Protein AF-A0A6J4E2N6-F1 (afdb_monomer)

Mean predicted aligned error: 20.41 Å

InterPro domains:
  IPR027826 Domain of unknown function DUF4431 [PF14485] (90-137)

Nearest PDB structures (foldseek):
  7dep-assembly1_B-2  TM=4.562E-01  e=2.799E-02  Staphylococcus aureus subsp. aureus ED98
  1v1q-assembly1_A  TM=4.622E-01  e=4.441E-02  Escherichia coli K-12
  3a98-assembly2_C  TM=2.683E-01  e=1.049E-02  Homo sapiens
  4kf9-assembly1_A-2  TM=4.850E-01  e=2.673E+00  Ralstonia solanacearum IPO1609
  4dwh-assembly1_A  TM=1.383E-01  e=5.594E-02  Escherichia coli

Radius of gyration: 32.64 Å; Cα contacts (8 Å, |Δi|>4): 517; chains: 1; bounding box: 80×70×87 Å

Structure (mmCIF, N/CA/C/O backbone):
data_AF-A0A6J4E2N6-F1
#
_entry.id   AF-A0A6J4E2N6-F1
#
loop_
_atom_site.group_PDB
_atom_site.id
_atom_site.type_symbol
_atom_site.label_atom_id
_atom_site.label_alt_id
_atom_site.label_comp_id
_atom_site.label_asym_id
_atom_site.label_entity_id
_atom_site.label_seq_id
_atom_site.pdbx_PDB_ins_code
_atom_site.Cartn_x
_atom_site.Cartn_y
_atom_site.Cartn_z
_atom_site.occupancy
_atom_site.B_iso_or_equiv
_atom_site.auth_seq_id
_atom_site.auth_comp_id
_atom_site.auth_asym_id
_atom_site.auth_atom_id
_atom_site.pdbx_PDB_model_num
ATOM 1 N N . MET A 1 1 ? 41.800 -53.175 27.901 1.00 43.88 1 MET A N 1
ATOM 2 C CA . MET A 1 1 ? 41.953 -52.061 26.940 1.00 43.88 1 MET A CA 1
ATOM 3 C C . MET A 1 1 ? 40.554 -51.649 26.554 1.00 43.88 1 MET A C 1
ATOM 5 O O . MET A 1 1 ? 39.968 -52.188 25.625 1.00 43.88 1 MET A O 1
ATOM 9 N N . ASP A 1 2 ? 40.011 -50.811 27.422 1.00 41.75 2 ASP A N 1
ATOM 10 C CA . ASP A 1 2 ? 38.623 -50.392 27.515 1.00 41.75 2 ASP A CA 1
ATOM 11 C C . ASP A 1 2 ? 38.291 -49.339 26.454 1.00 41.75 2 ASP A C 1
ATOM 13 O O . ASP A 1 2 ? 39.057 -48.397 26.250 1.00 41.75 2 ASP A O 1
ATOM 17 N N . LEU A 1 3 ? 37.139 -49.478 25.797 1.00 43.16 3 LEU A N 1
ATOM 18 C CA . LEU A 1 3 ? 36.560 -48.440 24.945 1.00 43.16 3 LEU A CA 1
ATOM 19 C C . LEU A 1 3 ? 35.347 -47.843 25.661 1.00 43.16 3 LEU A C 1
ATOM 21 O O . LEU A 1 3 ? 34.277 -48.444 25.713 1.00 43.16 3 LEU A O 1
ATOM 25 N N . ILE A 1 4 ? 35.542 -46.654 26.230 1.00 47.50 4 ILE A N 1
ATOM 26 C CA . ILE A 1 4 ? 34.494 -45.818 26.821 1.00 47.50 4 ILE A CA 1
ATOM 27 C C . ILE A 1 4 ? 33.980 -44.869 25.723 1.00 47.50 4 ILE A C 1
ATOM 29 O O . ILE A 1 4 ? 34.784 -44.106 25.179 1.00 47.50 4 ILE A O 1
ATOM 33 N N . PRO A 1 5 ? 32.678 -44.860 25.384 1.00 52.31 5 PRO A N 1
ATOM 34 C CA . PRO A 1 5 ? 32.131 -43.901 24.436 1.00 52.31 5 PRO A CA 1
ATOM 35 C C . PRO A 1 5 ? 31.933 -42.543 25.128 1.00 52.31 5 PRO A C 1
ATOM 37 O O . PRO A 1 5 ? 31.258 -42.430 26.151 1.00 52.31 5 PRO A O 1
ATOM 40 N N . ARG A 1 6 ? 32.546 -41.496 24.568 1.00 52.06 6 ARG A N 1
ATOM 41 C CA . ARG A 1 6 ? 32.349 -40.098 24.974 1.00 52.06 6 ARG A CA 1
ATOM 42 C C . ARG A 1 6 ? 30.963 -39.628 24.529 1.00 52.06 6 ARG A C 1
ATOM 44 O O . ARG A 1 6 ? 30.737 -39.436 23.339 1.00 52.06 6 ARG A O 1
ATOM 51 N N . ALA A 1 7 ? 30.065 -39.398 25.482 1.00 49.66 7 ALA A N 1
ATOM 52 C CA . ALA A 1 7 ? 28.850 -38.625 25.254 1.00 49.66 7 ALA A CA 1
ATOM 53 C C . ALA A 1 7 ? 29.207 -37.128 25.202 1.00 49.66 7 ALA A C 1
ATOM 55 O O . ALA A 1 7 ? 29.709 -36.576 26.183 1.00 49.66 7 ALA A O 1
ATOM 56 N N . LEU A 1 8 ? 28.976 -36.479 24.058 1.00 54.50 8 LEU A N 1
ATOM 57 C CA . LEU A 1 8 ? 28.993 -35.020 23.948 1.00 54.50 8 LEU A CA 1
ATOM 58 C C . LEU A 1 8 ? 27.645 -34.489 24.452 1.00 54.50 8 LEU A C 1
ATOM 60 O O . LEU A 1 8 ? 26.608 -34.721 23.837 1.00 54.50 8 LEU A O 1
ATOM 64 N N . LEU A 1 9 ? 27.670 -33.794 25.586 1.00 49.03 9 LEU A N 1
ATOM 65 C CA . LEU A 1 9 ? 26.526 -33.079 26.140 1.00 49.03 9 LEU A CA 1
ATOM 66 C C . LEU A 1 9 ? 26.487 -31.676 25.506 1.00 49.03 9 LEU A C 1
ATOM 68 O O . LEU A 1 9 ? 27.262 -30.803 25.893 1.00 49.03 9 LEU A O 1
ATOM 72 N N . CYS A 1 10 ? 25.619 -31.460 24.515 1.00 47.94 10 CYS A N 1
ATOM 73 C CA . CYS A 1 10 ? 25.354 -30.127 23.967 1.00 47.94 10 CYS A CA 1
ATOM 74 C C . CYS A 1 10 ? 24.501 -29.324 24.959 1.00 47.94 10 CYS A C 1
ATOM 76 O O . CYS A 1 10 ? 23.282 -29.481 25.011 1.00 47.94 10 CYS A O 1
ATOM 78 N N . LEU A 1 11 ? 25.141 -28.465 25.756 1.00 52.12 11 LEU A N 1
ATOM 79 C CA . LEU A 1 11 ? 24.459 -27.434 26.539 1.00 52.12 11 LEU A CA 1
ATOM 80 C C . LEU A 1 11 ? 24.033 -26.304 25.583 1.00 52.12 11 LEU A C 1
ATOM 82 O O . LEU A 1 11 ? 24.837 -25.445 25.227 1.00 52.12 11 LEU A O 1
ATOM 86 N N . GLY A 1 12 ? 22.779 -26.323 25.132 1.00 52.53 12 GLY A N 1
ATOM 87 C CA . GLY A 1 12 ? 22.187 -25.207 24.394 1.00 52.53 12 GLY A CA 1
ATOM 88 C C . GLY A 1 12 ? 21.950 -24.020 25.328 1.00 52.53 12 GLY A C 1
ATOM 89 O O . GLY A 1 12 ? 21.049 -24.064 26.163 1.00 52.53 12 GLY A O 1
ATOM 90 N N . LEU A 1 13 ? 22.756 -22.961 25.201 1.00 54.78 13 LEU A N 1
ATOM 91 C CA . LEU A 1 13 ? 22.452 -21.659 25.794 1.00 54.78 13 LEU A CA 1
ATOM 92 C C . LEU A 1 13 ? 21.282 -21.032 25.024 1.00 54.78 13 LEU A C 1
ATOM 94 O O . LEU A 1 13 ? 21.465 -20.447 23.961 1.00 54.78 13 LEU A O 1
ATOM 98 N N . CYS A 1 14 ? 20.076 -21.156 25.572 1.00 51.16 14 CYS A N 1
ATOM 99 C CA . CYS A 1 14 ? 18.923 -20.379 25.136 1.00 51.16 14 CYS A CA 1
ATOM 100 C C . CYS A 1 14 ? 19.077 -18.966 25.722 1.00 51.16 14 CYS A C 1
ATOM 102 O O . CYS A 1 14 ? 18.839 -18.766 26.914 1.00 51.16 14 CYS A O 1
ATOM 104 N N . LEU A 1 15 ? 19.539 -17.998 24.925 1.00 48.56 15 LEU A N 1
ATOM 105 C CA . LEU A 1 15 ? 19.456 -16.591 25.319 1.00 48.56 15 LEU A CA 1
ATOM 106 C C . LEU A 1 15 ? 17.971 -16.188 25.332 1.00 48.56 15 LEU A C 1
ATOM 108 O O . LEU A 1 15 ? 17.302 -16.361 24.312 1.00 48.56 15 LEU A O 1
ATOM 112 N N . PRO A 1 16 ? 17.427 -15.685 26.452 1.00 47.41 16 PRO A N 1
ATOM 113 C CA . PRO A 1 16 ? 16.056 -15.207 26.490 1.00 47.41 16 PRO A CA 1
ATOM 114 C C . PRO A 1 16 ? 15.952 -13.933 25.648 1.00 47.41 16 PRO A C 1
ATOM 116 O O . PRO A 1 16 ? 16.614 -12.933 25.928 1.00 47.41 16 PRO A O 1
ATOM 119 N N . THR A 1 17 ? 15.112 -13.961 24.617 1.00 52.28 17 THR A N 1
ATOM 120 C CA . THR A 1 17 ? 14.632 -12.758 23.936 1.00 52.28 17 THR A CA 1
ATOM 121 C C . THR A 1 17 ? 13.846 -11.921 24.940 1.00 52.28 17 THR A C 1
ATOM 123 O O . THR A 1 17 ? 12.739 -12.283 25.336 1.00 52.28 17 THR A O 1
ATOM 126 N N . LEU A 1 18 ? 14.437 -10.815 25.386 1.00 47.22 18 LEU A N 1
ATOM 127 C CA . LEU A 1 18 ? 13.736 -9.780 26.139 1.00 47.22 18 LEU A CA 1
ATOM 128 C C . LEU A 1 18 ? 12.744 -9.100 25.188 1.00 47.22 18 LEU A C 1
ATOM 130 O O . LEU A 1 18 ? 13.141 -8.284 24.360 1.00 47.22 18 LEU A O 1
ATOM 134 N N . ALA A 1 19 ? 11.464 -9.459 25.287 1.00 47.28 19 ALA A N 1
ATOM 135 C CA . ALA A 1 19 ? 10.389 -8.701 24.661 1.00 47.28 19 ALA A CA 1
ATOM 136 C C . ALA A 1 19 ? 10.303 -7.336 25.362 1.00 47.28 19 ALA A C 1
ATOM 138 O O . ALA A 1 19 ? 9.975 -7.259 26.547 1.00 47.28 19 ALA A O 1
ATOM 139 N N . LEU A 1 20 ? 10.661 -6.265 24.654 1.00 51.03 20 LEU A N 1
ATOM 140 C CA . LEU A 1 20 ? 10.420 -4.908 25.129 1.00 51.03 20 LEU A CA 1
ATOM 141 C C . LEU A 1 20 ? 8.912 -4.655 25.062 1.00 51.03 20 LEU A C 1
ATOM 143 O O . LEU A 1 20 ? 8.316 -4.781 23.996 1.00 51.03 20 LEU A O 1
ATOM 147 N N . ALA A 1 21 ? 8.296 -4.330 26.199 1.00 57.19 21 ALA A N 1
ATOM 148 C CA . ALA A 1 21 ? 6.900 -3.918 26.231 1.00 57.19 21 ALA A CA 1
ATOM 149 C C . ALA A 1 21 ? 6.744 -2.600 25.459 1.00 57.19 21 ALA A C 1
ATOM 151 O O . ALA A 1 21 ? 7.439 -1.624 25.755 1.00 57.19 21 ALA A O 1
ATOM 152 N N . THR A 1 22 ? 5.844 -2.578 24.477 1.00 64.81 22 THR A N 1
ATOM 153 C CA . THR A 1 22 ? 5.470 -1.361 23.755 1.00 64.81 22 THR A CA 1
ATOM 154 C C . THR A 1 22 ? 4.966 -0.325 24.766 1.00 64.81 22 THR A C 1
ATOM 156 O O . THR A 1 22 ? 4.095 -0.655 25.577 1.00 64.81 22 THR A O 1
ATOM 159 N N . PRO A 1 23 ? 5.513 0.904 24.787 1.00 78.75 23 PRO A N 1
ATOM 160 C CA . PRO A 1 23 ? 5.046 1.928 25.713 1.00 78.75 23 PRO A CA 1
ATOM 161 C C . PRO A 1 23 ? 3.565 2.237 25.456 1.00 78.75 23 PRO A C 1
ATOM 163 O O . PRO A 1 23 ? 3.122 2.246 24.307 1.00 78.75 23 PRO A O 1
ATOM 166 N N . CYS A 1 24 ? 2.804 2.484 26.527 1.00 86.44 24 CYS A N 1
ATOM 167 C CA . CYS A 1 24 ? 1.388 2.837 26.421 1.00 86.44 24 CYS A CA 1
ATOM 168 C C . CYS A 1 24 ? 1.205 4.077 25.540 1.00 86.44 24 CYS A C 1
ATOM 170 O O . CYS A 1 24 ? 1.948 5.052 25.685 1.00 86.44 24 CYS A O 1
ATOM 172 N N . GLN A 1 25 ? 0.200 4.036 24.666 1.00 87.81 25 GLN A N 1
ATOM 173 C CA . GLN A 1 25 ? -0.193 5.187 23.860 1.00 87.81 25 GLN A CA 1
ATOM 174 C C . GLN A 1 25 ? -0.806 6.267 24.753 1.00 87.81 25 GLN A C 1
ATOM 176 O O . GLN A 1 25 ? -1.243 5.993 25.869 1.00 87.81 25 GLN A O 1
ATOM 181 N N . GLU A 1 26 ? -0.821 7.500 24.274 1.00 87.94 26 GLU A N 1
ATOM 182 C CA . GLU A 1 26 ? -1.417 8.626 24.990 1.00 87.94 26 GLU A CA 1
ATOM 183 C C . GLU A 1 26 ? -2.785 8.941 24.398 1.00 87.94 26 GLU A C 1
ATOM 185 O O . GLU A 1 26 ? -3.001 8.787 23.192 1.00 87.94 26 GLU A O 1
ATOM 190 N N . PHE A 1 27 ? -3.710 9.372 25.253 1.00 88.19 27 PHE A N 1
ATOM 191 C CA . PHE A 1 27 ? -4.902 10.062 24.783 1.00 88.19 27 PHE A CA 1
ATOM 192 C C . PHE A 1 27 ? -4.519 11.343 24.024 1.00 88.19 27 PHE A C 1
ATOM 194 O O . PHE A 1 27 ? -3.365 11.788 24.021 1.00 88.19 27 PHE A O 1
ATOM 201 N N . GLU A 1 28 ? -5.496 11.918 23.332 1.00 82.12 28 GLU A N 1
ATOM 202 C CA . GLU A 1 28 ? -5.341 13.169 22.600 1.00 82.12 28 GLU A CA 1
ATOM 203 C C . GLU A 1 28 ? -4.623 14.248 23.430 1.00 82.12 28 GLU A C 1
ATOM 205 O O . GLU A 1 28 ? -4.771 14.274 24.647 1.00 82.12 28 GLU A O 1
ATOM 210 N N . PRO A 1 29 ? -3.804 15.128 22.825 1.00 84.69 29 PRO A N 1
ATOM 211 C CA . PRO A 1 29 ? -3.691 15.423 21.394 1.00 84.69 29 PRO A CA 1
ATOM 212 C C . PRO A 1 29 ? -2.727 14.508 20.622 1.00 84.69 29 PRO A C 1
ATOM 214 O O . PRO A 1 29 ? -2.477 14.751 19.442 1.0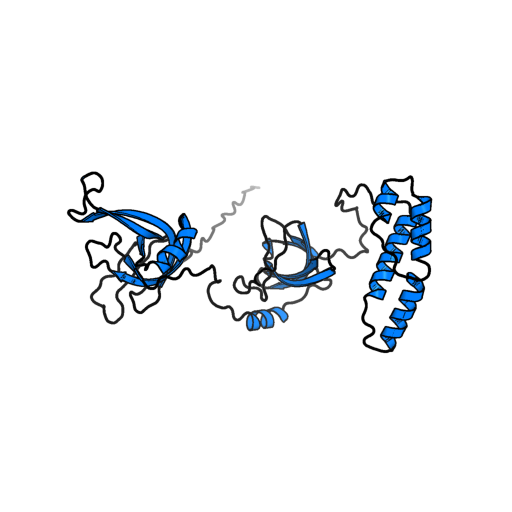0 84.69 29 PRO A O 1
ATOM 217 N N . ALA A 1 30 ? -2.149 13.483 21.254 1.00 84.25 30 ALA A N 1
ATOM 218 C CA . ALA A 1 30 ? -1.269 12.555 20.555 1.00 84.25 30 ALA A CA 1
ATOM 219 C C . ALA A 1 30 ? -2.043 11.769 19.482 1.00 84.25 30 ALA A C 1
ATOM 221 O O . ALA A 1 30 ? -3.113 11.216 19.742 1.00 84.25 30 ALA A O 1
ATOM 222 N N . THR A 1 31 ? -1.496 11.701 18.266 1.00 90.38 31 THR A N 1
ATOM 223 C CA . THR A 1 31 ? -2.036 10.821 17.226 1.00 90.38 31 THR A CA 1
ATOM 224 C C . THR A 1 31 ? -1.569 9.391 17.484 1.00 90.38 31 THR A C 1
ATOM 226 O O . THR A 1 31 ? -0.380 9.083 17.384 1.00 90.38 31 THR A O 1
ATOM 229 N N . ALA A 1 32 ? -2.518 8.512 17.778 1.00 91.50 32 ALA A N 1
ATOM 230 C CA . ALA A 1 32 ? -2.302 7.087 17.937 1.00 91.50 32 ALA A CA 1
ATOM 231 C C . ALA A 1 32 ? -2.319 6.367 16.590 1.00 91.50 32 ALA A C 1
ATOM 233 O O . ALA A 1 32 ? -2.960 6.815 15.636 1.00 91.50 32 ALA A O 1
ATOM 234 N N . ARG A 1 33 ? -1.660 5.208 16.534 1.00 92.44 33 ARG A N 1
ATOM 235 C CA . ARG A 1 33 ? -1.789 4.246 15.432 1.00 92.44 33 ARG A CA 1
ATOM 236 C C . ARG A 1 33 ? -2.166 2.892 16.002 1.00 92.44 33 ARG A C 1
ATOM 238 O O . ARG A 1 33 ? -1.498 2.395 16.907 1.00 92.44 33 ARG A O 1
ATOM 245 N N . LEU A 1 34 ? -3.248 2.322 15.488 1.00 93.25 34 LEU A N 1
ATOM 246 C CA . LEU A 1 34 ? -3.771 1.036 15.927 1.00 93.25 34 LEU A CA 1
ATOM 247 C C . LEU A 1 34 ? -4.034 0.140 14.725 1.00 93.25 34 LEU A C 1
ATOM 249 O O . LEU A 1 34 ? -4.633 0.570 13.740 1.00 93.25 34 LEU A O 1
ATOM 253 N N . GLU A 1 35 ? -3.600 -1.109 14.838 1.00 93.88 35 GLU A N 1
ATOM 254 C CA . GLU A 1 35 ? -3.835 -2.149 13.845 1.00 93.88 35 GLU A CA 1
ATOM 255 C C . GLU A 1 35 ? -4.892 -3.130 14.356 1.00 93.88 35 GLU A C 1
ATOM 257 O O . GLU A 1 35 ? -4.879 -3.571 15.512 1.00 93.88 35 GLU A O 1
ATOM 262 N N . GLY A 1 36 ? -5.824 -3.490 13.483 1.00 95.25 36 GLY A N 1
ATOM 263 C CA . GLY A 1 36 ? -6.849 -4.458 13.820 1.00 95.25 36 GLY A CA 1
ATOM 264 C C . GLY A 1 36 ? -7.802 -4.747 12.677 1.00 95.25 36 GLY A C 1
ATOM 265 O O . GLY A 1 36 ? -7.668 -4.233 11.566 1.00 95.25 36 GLY A O 1
ATOM 266 N N . LYS A 1 37 ? -8.802 -5.567 12.978 1.00 97.81 37 LYS A N 1
ATOM 267 C CA . LYS A 1 37 ? -9.872 -5.898 12.050 1.00 97.81 37 LYS A CA 1
ATOM 268 C C . LYS A 1 37 ? -10.963 -4.848 12.140 1.00 97.81 37 LYS A C 1
ATOM 270 O O . LYS A 1 37 ? -11.525 -4.627 13.214 1.00 97.81 37 LYS A O 1
ATOM 275 N N . LEU A 1 38 ? -11.289 -4.221 11.015 1.00 98.31 38 LEU A N 1
ATOM 276 C CA . LEU A 1 38 ? -12.394 -3.273 10.955 1.00 98.31 38 LEU A CA 1
ATOM 277 C C . LEU A 1 38 ? -13.724 -4.031 10.921 1.00 98.31 38 LEU A C 1
ATOM 279 O O . LEU A 1 38 ? -13.977 -4.815 10.009 1.00 98.31 38 LEU A O 1
ATOM 283 N N . GLU A 1 39 ? -14.603 -3.783 11.884 1.00 98.31 39 GLU A N 1
ATOM 284 C CA . GLU A 1 39 ? -15.888 -4.464 12.013 1.00 98.31 39 GLU A CA 1
ATOM 285 C C . GLU A 1 39 ? -17.057 -3.488 12.139 1.00 98.31 39 GLU A C 1
ATOM 287 O O . GLU A 1 39 ? -16.941 -2.387 12.673 1.00 98.31 39 GLU A O 1
ATOM 292 N N . ARG A 1 40 ? -18.223 -3.921 11.657 1.00 98.25 40 ARG A N 1
ATOM 293 C CA . ARG A 1 40 ? -19.502 -3.245 11.872 1.00 98.25 40 ARG A CA 1
ATOM 294 C C . ARG A 1 40 ? -20.217 -3.970 13.001 1.00 98.25 40 ARG A C 1
ATOM 296 O O . ARG A 1 40 ? -20.462 -5.167 12.874 1.00 98.25 40 ARG A O 1
ATOM 303 N N . GLN A 1 41 ? -20.581 -3.253 14.060 1.00 97.31 41 GLN A N 1
ATOM 304 C CA . GLN A 1 41 ? -21.356 -3.820 15.165 1.00 97.31 41 GLN A CA 1
ATOM 305 C C . GLN A 1 41 ? -22.623 -3.005 15.410 1.00 97.31 41 GLN A C 1
ATOM 307 O O . GLN A 1 41 ? -22.656 -1.793 15.175 1.00 97.31 41 GLN A O 1
ATOM 312 N N . THR A 1 42 ? -23.669 -3.693 15.865 1.00 96.69 42 THR A N 1
ATOM 313 C CA . THR A 1 42 ? -24.979 -3.115 16.169 1.00 96.69 42 THR A CA 1
ATOM 314 C C . THR A 1 42 ? -25.323 -3.393 17.628 1.00 96.69 42 THR A C 1
ATOM 316 O O . THR A 1 42 ? -25.292 -4.544 18.059 1.00 96.69 42 THR A O 1
ATOM 319 N N . HIS A 1 43 ? -25.677 -2.346 18.370 1.00 95.31 43 HIS A N 1
ATOM 320 C CA . HIS A 1 43 ? -25.965 -2.393 19.804 1.00 95.31 43 HIS A CA 1
ATOM 321 C C . HIS A 1 43 ? -27.331 -1.766 20.122 1.00 95.31 43 HIS A C 1
ATOM 323 O O . HIS A 1 43 ? -27.819 -0.944 19.336 1.00 95.31 43 HIS A O 1
ATOM 329 N N . PRO A 1 44 ? -27.967 -2.149 21.245 1.00 94.69 44 PRO A N 1
ATOM 330 C CA . PRO A 1 44 ? -29.189 -1.508 21.716 1.00 94.69 44 PR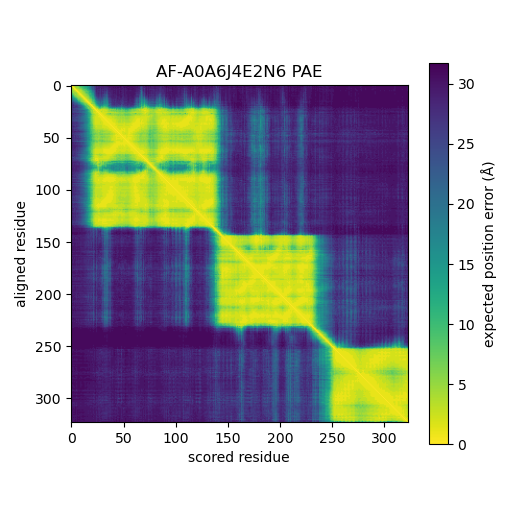O A CA 1
ATOM 331 C C . PRO A 1 44 ? -28.912 -0.074 22.176 1.00 94.69 44 PRO A C 1
ATOM 333 O O . PRO A 1 44 ? -28.034 0.170 22.997 1.00 94.69 44 PRO A O 1
ATOM 336 N N . GLY A 1 45 ? -29.677 0.865 21.636 1.00 93.12 45 GLY A N 1
ATOM 337 C CA . GLY A 1 45 ? -29.682 2.274 21.997 1.00 93.12 45 GLY A CA 1
ATOM 338 C C . GLY A 1 45 ? -30.852 2.641 22.918 1.00 93.12 45 GLY A C 1
ATOM 339 O O . GLY A 1 45 ? -31.374 1.797 23.644 1.00 93.12 45 GLY A O 1
ATOM 340 N N . PRO A 1 46 ? -31.303 3.903 22.892 1.00 90.62 46 PRO A N 1
ATOM 341 C CA . PRO A 1 46 ? -32.449 4.349 23.672 1.00 90.62 46 PRO A CA 1
ATOM 342 C C . PRO A 1 46 ? -33.727 3.540 23.378 1.00 90.62 46 PRO A C 1
ATOM 344 O O . PRO A 1 46 ? -33.899 3.056 22.259 1.00 90.62 46 PRO A O 1
ATOM 347 N N . PRO A 1 47 ? -34.680 3.485 24.324 1.00 91.88 47 PRO A N 1
ATOM 348 C CA . PRO A 1 47 ? -34.639 4.155 25.624 1.00 91.88 47 PRO A CA 1
ATOM 349 C C . PRO A 1 47 ? -33.868 3.405 26.721 1.00 91.88 47 PRO A C 1
ATOM 351 O O . PRO A 1 47 ? -33.388 4.079 27.630 1.00 91.88 47 PRO A O 1
ATOM 354 N N . ASN A 1 48 ? -33.736 2.073 26.663 1.00 91.75 48 ASN A N 1
ATOM 355 C CA . ASN A 1 48 ? -33.204 1.289 27.790 1.00 91.75 48 ASN A CA 1
ATOM 356 C C . ASN A 1 48 ? -31.769 0.787 27.589 1.00 91.75 48 ASN A C 1
ATOM 358 O O . ASN A 1 48 ? -31.110 0.500 28.583 1.00 91.75 48 ASN A O 1
ATOM 362 N N . PHE A 1 49 ? -31.265 0.730 26.350 1.00 91.00 49 PHE A N 1
ATOM 363 C CA . PHE A 1 49 ? -29.932 0.209 26.009 1.00 91.00 49 PHE A CA 1
ATOM 364 C C . PHE A 1 49 ? -29.716 -1.266 26.407 1.00 91.00 49 PHE A C 1
ATOM 366 O O . PHE A 1 49 ? -28.594 -1.697 26.663 1.00 91.00 49 PHE A O 1
ATOM 373 N N . GLU A 1 50 ? -30.785 -2.061 26.445 1.00 91.00 50 GLU A N 1
ATOM 374 C CA . GLU A 1 50 ? -30.764 -3.465 26.862 1.00 91.00 50 GLU A CA 1
ATOM 375 C C . GLU A 1 50 ? -30.992 -4.431 25.693 1.00 91.00 50 GLU A C 1
ATOM 377 O O . GLU A 1 50 ? -30.280 -5.428 25.566 1.00 91.00 50 GLU A O 1
ATOM 382 N N . SER A 1 51 ? -31.989 -4.181 24.837 1.00 93.88 51 SER A N 1
ATOM 383 C CA . SER A 1 51 ? -32.368 -5.125 23.783 1.00 93.88 51 SER A CA 1
ATOM 384 C C . SER A 1 51 ? -33.115 -4.483 22.617 1.00 93.88 51 SER A C 1
ATOM 386 O O . SER A 1 51 ? -34.227 -3.971 22.753 1.00 93.88 51 SER A O 1
ATOM 388 N N . ILE A 1 52 ? -32.536 -4.645 21.424 1.00 95.06 52 ILE A N 1
ATOM 389 C CA . ILE A 1 52 ? -33.156 -4.267 20.147 1.00 95.06 52 ILE A CA 1
ATOM 390 C C . ILE A 1 52 ? -34.426 -5.092 19.899 1.00 95.06 52 ILE A C 1
ATOM 392 O O . ILE A 1 52 ? -35.437 -4.564 19.443 1.00 95.06 52 ILE A O 1
ATOM 396 N N . GLU A 1 53 ? -34.401 -6.386 20.234 1.00 96.19 53 GLU A N 1
ATOM 397 C CA . GLU A 1 53 ? -35.562 -7.274 20.084 1.00 96.19 53 GLU A CA 1
ATOM 398 C C . GLU A 1 53 ? -36.741 -6.816 20.957 1.00 96.19 53 GLU A C 1
ATOM 400 O O . GLU A 1 53 ? -37.897 -6.948 20.559 1.00 96.19 53 GLU A O 1
ATOM 405 N N . ASN A 1 54 ? -36.450 -6.205 22.110 1.00 95.56 54 ASN A N 1
ATOM 406 C CA . ASN A 1 54 ? -37.455 -5.707 23.048 1.00 95.56 54 ASN A CA 1
ATOM 407 C C . ASN A 1 54 ? -37.791 -4.214 22.863 1.00 95.56 54 ASN A C 1
ATOM 409 O O . ASN A 1 54 ? -38.454 -3.633 23.722 1.00 95.56 54 ASN A O 1
ATOM 413 N N . GLY A 1 55 ? -37.396 -3.606 21.738 1.00 93.62 55 GLY A N 1
ATOM 414 C CA . GLY A 1 55 ? -37.855 -2.276 21.327 1.00 93.62 55 GLY A CA 1
ATOM 415 C C . GLY A 1 55 ? -36.851 -1.132 21.474 1.00 93.62 55 GLY A C 1
ATOM 416 O O . GLY A 1 55 ? -37.235 0.009 21.212 1.00 93.62 55 GLY A O 1
ATOM 417 N N . ASP A 1 56 ? -35.598 -1.400 21.848 1.00 97.00 56 ASP A N 1
ATOM 418 C CA . ASP A 1 56 ? -34.548 -0.378 21.817 1.00 97.00 56 ASP A CA 1
ATOM 419 C C . ASP A 1 56 ? -34.082 -0.074 20.381 1.00 97.00 56 ASP A C 1
ATOM 421 O O . ASP A 1 56 ? -34.098 -0.925 19.487 1.00 97.00 56 ASP A O 1
ATOM 425 N N . GLU A 1 57 ? -33.639 1.162 20.149 1.00 94.69 57 GLU A N 1
ATOM 426 C CA . GLU A 1 57 ? -33.121 1.618 18.859 1.00 94.69 57 GLU A CA 1
ATOM 427 C C . GLU A 1 57 ? -31.868 0.820 18.456 1.00 94.69 57 GLU A C 1
ATOM 429 O O . GLU A 1 57 ? -30.891 0.768 19.196 1.00 94.69 57 GLU A O 1
ATOM 434 N N . ALA A 1 58 ? -31.842 0.235 17.256 1.00 95.12 58 ALA A N 1
ATOM 435 C CA . ALA A 1 58 ? -30.643 -0.422 16.738 1.00 95.12 58 ALA A CA 1
ATOM 436 C C . ALA A 1 58 ? -29.587 0.615 16.324 1.00 95.12 58 ALA A C 1
ATOM 438 O O . ALA A 1 58 ? -29.751 1.325 15.330 1.00 95.12 58 ALA A O 1
ATOM 439 N N . ARG A 1 59 ? -28.468 0.674 17.047 1.00 92.31 59 ARG A N 1
ATOM 440 C CA . ARG A 1 59 ? -27.375 1.618 16.784 1.00 92.31 59 ARG A CA 1
ATOM 441 C C . ARG A 1 59 ? -26.190 0.892 16.181 1.00 92.31 59 ARG A C 1
ATOM 443 O O . ARG A 1 59 ? -25.580 0.051 16.827 1.00 92.31 59 ARG A O 1
ATOM 450 N N . THR A 1 60 ? -25.868 1.227 14.936 1.00 95.25 60 THR A N 1
ATOM 451 C CA . THR A 1 60 ? -24.757 0.611 14.203 1.00 95.25 60 THR A CA 1
ATOM 452 C C . THR A 1 60 ? -23.577 1.568 14.128 1.00 95.25 60 THR A C 1
ATOM 454 O O . THR A 1 60 ? -23.757 2.734 13.786 1.00 95.25 60 THR A O 1
ATOM 457 N N . GLY A 1 61 ? -22.383 1.067 14.432 1.00 96.19 61 GLY A N 1
ATOM 458 C CA . GLY A 1 61 ? -21.125 1.808 14.356 1.00 96.19 61 GLY A CA 1
ATOM 459 C C . GLY A 1 61 ? -20.000 0.945 13.791 1.00 96.19 61 GLY A C 1
ATOM 460 O O . GLY A 1 61 ? -20.168 -0.266 13.602 1.00 96.19 61 GLY A O 1
ATOM 461 N N . PHE A 1 62 ? -18.865 1.576 13.488 1.00 98.38 62 PHE A N 1
ATOM 462 C CA . PHE A 1 62 ? -17.645 0.872 13.091 1.00 98.38 62 PHE A CA 1
ATOM 463 C C . PHE A 1 62 ? -16.689 0.780 14.277 1.00 98.38 62 PHE A C 1
ATOM 465 O O . PHE A 1 62 ? -16.562 1.715 15.067 1.00 98.38 62 PHE A O 1
ATOM 472 N N . TYR A 1 63 ? -16.025 -0.362 14.381 1.00 98.50 63 TYR A N 1
ATOM 473 C CA . TYR A 1 63 ? -15.146 -0.720 15.479 1.00 98.50 63 TYR A CA 1
ATOM 474 C C . TYR A 1 63 ? -13.858 -1.313 14.927 1.00 98.50 63 TYR A C 1
ATOM 476 O O . TYR A 1 63 ? -13.875 -1.993 13.902 1.00 98.50 63 TYR A O 1
ATOM 484 N N . LEU A 1 64 ? -12.748 -1.087 15.618 1.00 98.12 64 LEU A N 1
ATOM 485 C CA . LEU A 1 64 ? -11.487 -1.763 15.349 1.00 98.12 64 LEU A CA 1
ATOM 486 C C . LEU A 1 64 ? -11.265 -2.826 16.429 1.00 98.12 64 LEU A C 1
ATOM 488 O O . LEU A 1 64 ? -11.086 -2.498 17.604 1.00 98.12 64 LEU A O 1
ATOM 492 N N . VAL A 1 65 ? -11.304 -4.098 16.034 1.00 97.81 65 VAL A N 1
ATOM 493 C CA . VAL A 1 65 ? -10.930 -5.226 16.895 1.00 97.81 65 VAL A CA 1
ATOM 494 C C . VAL A 1 65 ? -9.422 -5.389 16.804 1.00 97.81 65 VAL A C 1
ATOM 496 O O . VAL A 1 65 ? -8.903 -5.796 15.765 1.00 97.81 65 VAL A O 1
ATOM 499 N N . LEU A 1 66 ? -8.712 -5.031 17.867 1.00 95.06 66 LEU A N 1
ATOM 500 C CA . LEU A 1 66 ? -7.258 -4.940 17.844 1.00 95.06 66 LEU A CA 1
ATOM 501 C C . LEU A 1 66 ? -6.608 -6.321 17.722 1.00 95.06 66 LEU A C 1
ATOM 503 O O . LEU A 1 66 ? -7.010 -7.271 18.401 1.00 95.06 66 LEU A O 1
ATOM 507 N N . ALA A 1 67 ? -5.589 -6.416 16.865 1.00 86.06 67 ALA A N 1
ATOM 508 C CA . ALA A 1 67 ? -4.789 -7.632 16.717 1.00 86.06 67 ALA A CA 1
ATOM 509 C C . ALA A 1 67 ? -3.998 -7.932 18.003 1.00 86.06 67 ALA A C 1
ATOM 511 O O . ALA A 1 67 ? -3.965 -9.072 18.472 1.00 86.06 67 ALA A O 1
ATOM 512 N N . GLU A 1 68 ? -3.447 -6.883 18.613 1.00 87.25 68 GLU A N 1
ATOM 513 C CA . GLU A 1 68 ? -2.791 -6.914 19.918 1.00 87.25 68 GLU A CA 1
ATOM 514 C C . GLU A 1 68 ? -3.518 -5.994 20.907 1.00 87.25 68 GLU A C 1
ATOM 516 O O . GLU A 1 68 ? -4.020 -4.942 20.508 1.00 87.25 68 GLU A O 1
ATOM 521 N N . PRO A 1 69 ? -3.606 -6.365 22.196 1.00 90.50 69 PRO A N 1
ATOM 522 C CA . PRO A 1 69 ? -4.214 -5.496 23.192 1.00 90.50 69 PRO A CA 1
ATOM 523 C C . PRO A 1 69 ? -3.436 -4.179 23.328 1.00 90.50 69 PRO A C 1
ATOM 525 O O . PRO A 1 69 ? -2.214 -4.184 23.470 1.00 90.50 69 PRO A O 1
ATOM 528 N N . ALA A 1 70 ? -4.147 -3.053 23.329 1.00 88.94 70 ALA A N 1
ATOM 529 C CA . ALA A 1 70 ? -3.556 -1.738 23.535 1.00 88.94 70 ALA A CA 1
ATOM 530 C C . ALA A 1 70 ? -3.494 -1.372 25.023 1.00 88.94 70 ALA A C 1
ATOM 532 O O . ALA A 1 70 ? -4.394 -1.694 25.803 1.00 88.94 70 ALA A O 1
ATOM 533 N N . CYS A 1 71 ? -2.442 -0.635 25.380 1.00 90.62 71 CYS A N 1
ATOM 534 C CA . CYS A 1 71 ? -2.383 0.158 26.601 1.00 90.62 71 CYS A CA 1
ATOM 535 C C . CYS A 1 71 ? -2.488 1.641 26.235 1.00 90.62 71 CYS A C 1
ATOM 537 O O . CYS A 1 71 ? -1.760 2.095 25.346 1.00 90.62 71 CYS A O 1
ATOM 539 N N . VAL A 1 72 ? -3.347 2.393 26.925 1.00 88.62 72 VAL A N 1
ATOM 540 C CA . VAL A 1 72 ? -3.516 3.842 26.733 1.00 88.62 72 VAL A CA 1
ATOM 541 C C . VAL A 1 72 ? -3.497 4.548 28.082 1.00 88.62 72 VAL A C 1
ATOM 543 O O . VAL A 1 72 ? -4.090 4.060 29.034 1.00 88.62 72 VAL A O 1
ATOM 546 N N . LYS A 1 73 ? -2.811 5.682 28.190 1.00 87.50 73 LYS A N 1
ATOM 547 C CA . LYS A 1 73 ? -2.717 6.492 29.413 1.00 87.50 73 LYS A CA 1
ATOM 548 C C . LYS A 1 73 ? -3.157 7.937 29.157 1.00 87.50 73 LYS A C 1
ATOM 550 O O . LYS A 1 73 ? -3.124 8.405 28.018 1.00 87.50 73 LYS A O 1
ATOM 555 N N . GLY A 1 74 ? -3.512 8.638 30.236 1.00 80.50 74 GLY A N 1
ATOM 556 C CA . GLY A 1 74 ? -3.672 10.095 30.247 1.00 80.50 74 GLY A CA 1
ATOM 557 C C . GLY A 1 74 ? -2.462 10.823 29.663 1.00 80.50 74 GLY A C 1
ATOM 558 O O . GLY A 1 74 ? -1.325 10.354 29.786 1.00 80.50 74 GLY A O 1
ATOM 559 N N . ASN A 1 75 ? -2.716 11.969 29.033 1.00 70.75 75 ASN A N 1
ATOM 560 C CA . ASN A 1 75 ? -1.670 12.910 28.639 1.00 70.75 75 ASN A CA 1
ATOM 561 C C . ASN A 1 75 ? -1.129 13.681 29.871 1.00 70.75 75 ASN A C 1
ATOM 563 O O . ASN A 1 75 ? -1.617 13.525 30.994 1.00 70.75 75 ASN A O 1
ATOM 567 N N . ASP A 1 76 ? -0.147 14.563 29.665 1.00 71.88 76 ASP A N 1
ATOM 568 C CA . ASP A 1 76 ? 0.472 15.370 30.735 1.00 71.88 76 ASP A CA 1
ATOM 569 C C . ASP A 1 76 ? -0.495 16.339 31.458 1.00 71.88 76 ASP A C 1
ATOM 571 O O . ASP A 1 76 ? -0.166 16.869 32.521 1.00 71.88 76 ASP A O 1
ATOM 575 N N . TYR A 1 77 ? -1.684 16.579 30.903 1.00 59.59 77 TYR A N 1
ATOM 576 C CA . TYR A 1 77 ? -2.757 17.397 31.477 1.00 59.59 77 TYR A CA 1
ATOM 577 C C . TYR A 1 77 ? -3.863 16.562 32.148 1.00 59.59 77 TYR A C 1
ATOM 579 O O . TYR A 1 77 ? -4.686 17.113 32.878 1.00 59.59 77 TYR A O 1
ATOM 587 N N . GLU A 1 78 ? -3.857 15.245 31.946 1.00 65.44 78 GLU A N 1
ATOM 588 C CA . GLU A 1 78 ? -4.861 14.277 32.401 1.00 65.44 78 GLU A CA 1
ATOM 589 C C . GLU A 1 78 ? -4.222 13.200 33.288 1.00 65.44 78 GLU A C 1
ATOM 591 O O . GLU A 1 78 ? -4.549 12.015 33.222 1.00 65.44 78 GLU A O 1
ATOM 596 N N . THR A 1 79 ? -3.294 13.617 34.150 1.00 60.88 79 THR A N 1
ATOM 597 C CA . THR A 1 79 ? -2.468 12.728 34.986 1.00 60.88 79 THR A CA 1
ATOM 598 C C . THR A 1 79 ? -3.264 11.848 35.950 1.00 60.88 79 THR A C 1
ATOM 600 O O . THR A 1 79 ? -2.742 10.846 36.437 1.00 60.88 79 THR A O 1
ATOM 603 N N . ASP A 1 80 ? -4.510 12.225 36.239 1.00 64.81 80 ASP A N 1
ATOM 604 C CA . ASP A 1 80 ? -5.406 11.497 37.140 1.00 64.81 80 ASP A CA 1
ATOM 605 C C . ASP A 1 80 ? -6.177 10.370 36.427 1.00 64.81 80 ASP A C 1
ATOM 607 O O . ASP A 1 80 ? -6.817 9.549 37.090 1.00 64.81 80 ASP A O 1
ATOM 611 N N . MET A 1 81 ? -6.109 10.292 35.091 1.00 66.31 81 MET A N 1
ATOM 612 C CA . MET A 1 81 ? -6.669 9.170 34.343 1.00 66.31 81 MET A CA 1
ATOM 613 C C . MET A 1 81 ? -5.717 7.973 34.401 1.00 66.31 81 MET A C 1
ATOM 615 O O . MET A 1 81 ? -4.591 8.010 33.898 1.00 66.31 81 MET A O 1
ATOM 619 N N . GLY A 1 82 ? -6.179 6.892 35.034 1.00 65.56 82 GLY A N 1
ATOM 620 C CA . GLY A 1 82 ? -5.468 5.617 35.046 1.00 65.56 82 GLY A CA 1
ATOM 621 C C . GLY A 1 82 ? -5.266 5.072 33.631 1.00 65.56 82 GLY A C 1
ATOM 622 O O . GLY A 1 82 ? -6.046 5.362 32.728 1.00 65.56 82 GLY A O 1
ATOM 623 N N . ALA A 1 83 ? -4.211 4.280 33.437 1.00 75.12 83 ALA A N 1
ATOM 624 C CA . ALA A 1 83 ? -3.993 3.628 32.153 1.00 75.12 83 ALA A CA 1
ATOM 625 C C . ALA A 1 83 ? -5.079 2.569 31.894 1.00 75.12 83 ALA A C 1
ATOM 627 O O . ALA A 1 83 ? -5.268 1.666 32.712 1.00 75.12 83 ALA A O 1
ATOM 628 N N . GLU A 1 84 ? -5.738 2.662 30.743 1.00 81.31 84 GLU A N 1
ATOM 629 C CA . GLU A 1 84 ? -6.582 1.610 30.188 1.00 81.31 84 GLU A CA 1
ATOM 630 C C . GLU A 1 84 ? -5.670 0.508 29.643 1.00 81.31 84 GLU A C 1
ATOM 632 O O . GLU A 1 84 ? -4.917 0.709 28.688 1.00 81.31 84 GLU A O 1
ATOM 637 N N . GLN A 1 85 ? -5.695 -0.648 30.300 1.00 85.38 85 GLN A N 1
ATOM 638 C CA . GLN A 1 85 ? -4.861 -1.808 29.988 1.00 85.38 85 GLN A CA 1
ATOM 639 C C . GLN A 1 85 ? -5.685 -2.855 29.239 1.00 85.38 85 GLN A C 1
ATOM 641 O O . GLN A 1 85 ? -6.898 -2.948 29.417 1.00 85.38 85 GLN A O 1
ATOM 646 N N . ASP A 1 86 ? -5.012 -3.690 28.448 1.00 87.81 86 ASP A N 1
ATOM 647 C CA . ASP A 1 86 ? -5.621 -4.843 27.778 1.00 87.81 86 ASP A CA 1
ATOM 648 C C . ASP A 1 86 ? -6.845 -4.507 26.899 1.00 87.81 86 ASP A C 1
ATOM 650 O O . ASP A 1 86 ? -7.737 -5.338 26.694 1.00 87.81 86 ASP A O 1
ATOM 654 N N . VAL A 1 87 ? -6.890 -3.293 26.341 1.00 91.75 87 VAL A N 1
ATOM 655 C CA . VAL A 1 87 ? -7.987 -2.847 25.479 1.00 91.75 87 VAL A CA 1
ATOM 656 C C . VAL A 1 87 ? -7.937 -3.624 24.168 1.00 91.75 87 VAL A C 1
ATOM 658 O O . VAL A 1 87 ? -6.902 -3.672 23.515 1.00 91.75 87 VAL A O 1
ATOM 661 N N . ARG A 1 88 ? -9.056 -4.228 23.754 1.00 95.31 88 ARG A N 1
ATOM 662 C CA . ARG A 1 88 ? -9.140 -5.028 22.510 1.00 95.31 88 ARG A CA 1
ATOM 663 C C . ARG A 1 88 ? -10.132 -4.501 21.484 1.00 95.31 88 ARG A C 1
ATOM 665 O O . ARG A 1 88 ? -10.141 -4.974 20.352 1.00 95.31 88 ARG A O 1
ATOM 672 N N . LEU A 1 89 ? -10.983 -3.564 21.879 1.00 96.44 89 LEU A N 1
ATOM 673 C CA . LEU A 1 89 ? -12.029 -3.016 21.032 1.00 96.44 89 LEU A CA 1
ATOM 674 C C . LEU A 1 89 ? -11.966 -1.499 21.096 1.00 96.44 89 LEU A C 1
ATOM 676 O O . LEU A 1 89 ? -11.946 -0.932 22.188 1.00 96.44 89 LEU A O 1
ATOM 680 N N . VAL A 1 90 ? -11.970 -0.870 19.926 1.00 97.69 90 VAL A N 1
ATOM 681 C CA . VAL A 1 90 ? -12.007 0.585 19.785 1.00 97.69 90 VAL A CA 1
ATOM 682 C C . VAL A 1 90 ? -13.242 0.973 18.997 1.00 97.69 90 VAL A C 1
ATOM 684 O O . VAL A 1 90 ? -13.462 0.444 17.909 1.00 97.69 90 VAL A O 1
ATOM 687 N N . GLN A 1 91 ? -14.046 1.893 19.523 1.00 98.00 91 GLN A N 1
ATOM 688 C CA . GLN A 1 91 ? -15.170 2.464 18.784 1.00 98.00 91 GLN A CA 1
ATOM 689 C C . GLN A 1 91 ? -14.699 3.660 17.956 1.00 98.00 91 GLN A C 1
ATOM 691 O O . GLN A 1 91 ? -14.070 4.580 18.475 1.00 98.00 91 GLN A O 1
ATOM 696 N N . LEU A 1 92 ? -15.021 3.670 16.664 1.00 98.19 92 LEU A N 1
ATOM 697 C CA . LEU A 1 92 ? -14.661 4.774 15.779 1.00 98.19 92 LEU A CA 1
ATOM 698 C C . LEU A 1 92 ? -15.744 5.855 15.820 1.00 98.19 92 LEU A C 1
ATOM 700 O O . LEU A 1 92 ? -16.925 5.577 15.590 1.00 98.19 92 LEU A O 1
ATOM 704 N N . VAL A 1 93 ? -15.339 7.097 16.071 1.00 96.44 93 VAL A N 1
ATOM 705 C CA . VAL A 1 93 ? -16.202 8.275 15.965 1.00 96.44 93 VAL A CA 1
ATOM 706 C C . VAL A 1 93 ? -16.030 8.868 14.575 1.00 96.44 93 VAL A C 1
ATOM 708 O O . VAL A 1 93 ? -15.015 9.483 14.258 1.00 96.44 93 VAL A O 1
ATOM 711 N N . LEU A 1 94 ? -17.026 8.623 13.724 1.00 95.62 94 LEU A N 1
ATOM 712 C CA . LEU A 1 94 ? -16.995 8.947 12.300 1.00 95.62 94 LEU A CA 1
ATOM 713 C C . LEU A 1 94 ? -18.155 9.869 11.924 1.00 95.62 94 LEU A C 1
ATOM 715 O O . LEU A 1 94 ? -19.281 9.698 12.397 1.00 95.62 94 LEU A O 1
ATOM 719 N N . ASP A 1 95 ? -17.884 10.792 11.007 1.00 90.62 95 ASP A N 1
ATOM 720 C CA . ASP A 1 95 ? -18.913 11.496 10.249 1.00 90.62 95 ASP A CA 1
ATOM 721 C C . ASP A 1 95 ? -19.365 10.664 9.029 1.00 90.62 95 ASP A C 1
ATOM 723 O O . ASP A 1 95 ? -18.870 9.564 8.762 1.00 90.62 95 ASP A O 1
ATOM 727 N N . GLU A 1 96 ? -20.322 11.184 8.256 1.00 93.12 96 GLU A N 1
ATOM 728 C CA . GLU A 1 96 ? -20.843 10.493 7.068 1.00 93.12 96 GLU A CA 1
ATOM 729 C C . GLU A 1 96 ? -19.741 10.180 6.036 1.00 93.12 96 GLU A C 1
ATOM 731 O O . GLU A 1 96 ? -19.759 9.125 5.395 1.00 93.12 96 GLU A O 1
ATOM 736 N N . ALA A 1 97 ? -18.756 11.070 5.884 1.00 91.56 97 ALA A N 1
ATOM 737 C CA . ALA A 1 97 ? -17.640 10.865 4.970 1.00 91.56 97 ALA A CA 1
ATOM 738 C C . ALA A 1 97 ? -16.697 9.755 5.462 1.00 91.56 97 ALA A C 1
ATOM 740 O O . ALA A 1 97 ? -16.262 8.930 4.658 1.00 91.56 97 ALA A O 1
ATOM 741 N N . GLY A 1 98 ? -16.412 9.705 6.764 1.00 93.25 98 GLY A N 1
ATOM 742 C CA . GLY A 1 98 ? -15.627 8.661 7.414 1.00 93.25 98 GLY A CA 1
ATOM 743 C C . GLY A 1 98 ? -16.259 7.283 7.241 1.00 93.25 98 GLY A C 1
ATOM 744 O O . GLY A 1 98 ? -15.576 6.349 6.818 1.00 93.25 98 GLY A O 1
ATOM 745 N N . TYR A 1 99 ? -17.576 7.170 7.448 1.00 96.25 99 TYR A N 1
ATOM 746 C CA . TYR A 1 99 ? -18.305 5.926 7.183 1.00 96.25 99 TYR A CA 1
ATOM 747 C C . TYR A 1 99 ? -18.168 5.475 5.727 1.00 96.25 99 TYR A C 1
ATOM 749 O O . TYR A 1 99 ? -17.781 4.334 5.479 1.00 96.25 99 TYR A O 1
ATOM 757 N N . ARG A 1 100 ? -18.409 6.369 4.758 1.00 95.94 100 ARG A N 1
ATOM 758 C CA . ARG A 1 100 ? -18.281 6.041 3.325 1.00 95.94 100 ARG A CA 1
ATOM 759 C C . ARG A 1 100 ? -16.865 5.614 2.938 1.00 95.94 100 ARG A C 1
ATOM 761 O O . ARG A 1 100 ? -16.706 4.733 2.100 1.00 95.94 100 ARG A O 1
ATOM 768 N N . LYS A 1 101 ? -15.840 6.234 3.532 1.00 93.56 101 LYS A N 1
ATOM 769 C CA . LYS A 1 101 ? -14.429 5.898 3.281 1.00 93.56 101 LYS A CA 1
ATOM 770 C C . LYS A 1 101 ? -14.051 4.524 3.826 1.00 93.56 101 LYS A C 1
ATOM 772 O O . LYS A 1 101 ? -13.292 3.812 3.181 1.00 93.56 101 LYS A O 1
ATOM 777 N N . LEU A 1 102 ? -14.548 4.163 5.008 1.00 95.81 102 LEU A N 1
ATOM 778 C CA . LEU A 1 102 ? -14.161 2.925 5.688 1.00 95.81 102 LEU A CA 1
ATOM 779 C C . LEU A 1 102 ? -15.044 1.723 5.332 1.00 95.81 102 LEU A C 1
ATOM 781 O O . LEU A 1 102 ? -14.612 0.587 5.495 1.00 95.81 102 LEU A O 1
ATOM 785 N N . GLU A 1 103 ? -16.254 1.940 4.814 1.00 96.56 103 GLU A N 1
ATOM 786 C CA . GLU A 1 103 ? -17.185 0.863 4.458 1.00 96.56 103 GLU A CA 1
ATOM 787 C C . GLU A 1 103 ? -16.595 -0.202 3.506 1.00 96.56 103 GLU A C 1
ATOM 789 O O . GLU A 1 103 ? -16.783 -1.389 3.786 1.00 96.56 103 GLU A O 1
ATOM 794 N N . PRO A 1 104 ? -15.814 0.147 2.461 1.00 96.75 104 PRO A N 1
ATOM 795 C CA . PRO A 1 104 ? -15.158 -0.839 1.595 1.00 96.75 104 PRO A CA 1
ATOM 796 C C . PRO A 1 104 ? -14.129 -1.735 2.300 1.00 96.75 104 PRO A C 1
ATOM 798 O O . PRO A 1 104 ? -13.703 -2.736 1.726 1.00 96.75 104 PRO A O 1
ATOM 801 N N . HIS A 1 105 ? -13.713 -1.379 3.519 1.00 94.50 105 HIS A N 1
ATOM 802 C CA . HIS A 1 105 ? -12.684 -2.075 4.292 1.00 94.50 105 HIS A CA 1
ATOM 803 C C . HIS A 1 105 ? -13.246 -2.941 5.423 1.00 94.50 105 HIS A C 1
ATOM 805 O O . HIS A 1 105 ? -12.484 -3.554 6.169 1.00 94.50 105 HIS A O 1
ATOM 811 N N . LEU A 1 106 ? -14.570 -3.017 5.569 1.00 96.94 106 LEU A N 1
ATOM 812 C CA . LEU A 1 106 ? -15.193 -3.865 6.582 1.00 96.94 106 LEU A CA 1
ATOM 813 C C . LEU A 1 106 ? -14.767 -5.331 6.421 1.00 96.94 106 LEU A C 1
ATOM 815 O O . LEU A 1 106 ? -14.800 -5.900 5.332 1.00 96.94 106 LEU A O 1
ATOM 819 N N . GLY A 1 107 ? -14.379 -5.944 7.535 1.00 94.25 107 GLY A N 1
ATOM 820 C CA . GLY A 1 107 ? -13.860 -7.304 7.625 1.00 94.25 107 GLY A CA 1
ATOM 821 C C . GLY A 1 107 ? -12.360 -7.445 7.351 1.00 94.25 107 GLY A C 1
ATOM 822 O O . GLY A 1 107 ? -11.831 -8.531 7.584 1.00 94.25 107 GLY A O 1
ATOM 823 N N . GLN A 1 108 ? -11.678 -6.393 6.884 1.00 94.56 108 GLN A N 1
ATOM 824 C CA . GLN A 1 108 ? -10.247 -6.412 6.559 1.00 94.56 108 GLN A CA 1
ATOM 825 C C . GLN A 1 108 ? -9.387 -6.034 7.772 1.00 94.56 108 GLN A C 1
ATOM 827 O O . GLN A 1 108 ? -9.842 -5.313 8.664 1.00 94.56 108 GLN A O 1
ATOM 832 N N . GLN A 1 109 ? -8.128 -6.484 7.762 1.00 94.25 109 GLN A N 1
ATOM 833 C CA . GLN A 1 109 ? -7.084 -5.898 8.604 1.00 94.25 109 GLN A CA 1
ATOM 834 C C . GLN A 1 109 ? -6.740 -4.504 8.078 1.00 94.25 109 GLN A C 1
ATOM 836 O O . GLN A 1 109 ? -6.539 -4.320 6.875 1.00 94.25 109 GLN A O 1
ATOM 841 N N . VAL A 1 110 ? -6.703 -3.523 8.974 1.00 95.00 110 VAL A N 1
ATOM 842 C CA . VAL A 1 110 ? -6.380 -2.131 8.662 1.00 95.00 110 VAL A CA 1
ATOM 843 C C . VAL A 1 110 ? -5.524 -1.520 9.765 1.00 95.00 110 VAL A C 1
ATOM 845 O O . VAL A 1 110 ? -5.664 -1.869 10.938 1.00 95.00 110 VAL A O 1
ATOM 848 N N . THR A 1 111 ? -4.712 -0.536 9.387 1.00 94.31 111 THR A N 1
ATOM 849 C CA . THR A 1 111 ? -4.081 0.394 10.325 1.00 94.31 111 THR A CA 1
ATOM 850 C C . THR A 1 111 ? -4.847 1.709 10.301 1.00 94.31 111 THR A C 1
ATOM 852 O O . THR A 1 111 ? -5.045 2.311 9.243 1.00 94.31 111 THR A O 1
ATOM 855 N N . LEU A 1 112 ? -5.300 2.161 11.466 1.00 95.50 112 LEU A N 1
ATOM 856 C CA . LEU A 1 112 ? -5.980 3.441 11.631 1.00 95.50 112 LEU A CA 1
ATOM 857 C C . LEU A 1 112 ? -5.107 4.387 12.451 1.00 95.50 112 LEU A C 1
ATOM 859 O O . LEU A 1 112 ? -4.520 3.988 13.457 1.00 95.50 112 LEU A O 1
ATOM 863 N N . ALA A 1 113 ? -5.043 5.642 12.018 1.00 94.56 113 ALA A N 1
ATOM 864 C CA . ALA A 1 113 ? -4.492 6.746 12.786 1.00 94.56 113 ALA A CA 1
ATOM 865 C C . ALA A 1 113 ? -5.608 7.697 13.217 1.00 94.56 113 ALA A C 1
ATOM 867 O O . ALA A 1 113 ? -6.554 7.922 12.461 1.00 94.56 113 ALA A O 1
ATOM 868 N N . GLY A 1 114 ? -5.480 8.266 14.411 1.00 94.62 114 GLY A N 1
ATOM 869 C CA . GLY A 1 114 ? -6.445 9.220 14.953 1.00 94.62 114 GLY A CA 1
ATOM 870 C C . GLY A 1 114 ? -6.122 9.603 16.391 1.00 94.62 114 GLY A C 1
ATOM 871 O O . GLY A 1 114 ? -5.076 9.229 16.921 1.00 94.62 114 GLY A O 1
ATOM 872 N N . HIS A 1 115 ? -7.023 10.340 17.025 1.00 93.69 115 HIS A N 1
ATOM 873 C CA . HIS A 1 115 ? -6.885 10.775 18.413 1.00 93.69 115 HIS A CA 1
ATOM 874 C C . HIS A 1 115 ? -7.718 9.877 19.322 1.00 93.69 115 HIS A C 1
ATOM 876 O O . HIS A 1 115 ? -8.894 9.629 19.042 1.00 93.69 115 HIS A O 1
ATOM 882 N N . LEU A 1 116 ? -7.094 9.352 20.377 1.00 93.31 116 LEU A N 1
ATOM 883 C CA . LEU A 1 116 ? -7.756 8.474 21.335 1.00 93.31 116 LEU A CA 1
ATOM 884 C C . LEU A 1 116 ? -8.377 9.281 22.469 1.00 93.31 116 LEU A C 1
ATOM 886 O O . LEU A 1 116 ? -7.763 10.224 22.958 1.00 93.31 116 LEU A O 1
ATOM 890 N N . PHE A 1 117 ? -9.535 8.840 22.948 1.00 90.50 117 PHE A N 1
ATOM 891 C CA . PHE A 1 117 ? -10.159 9.363 24.163 1.00 90.50 117 PHE A CA 1
ATOM 892 C C . PHE A 1 117 ? -10.997 8.280 24.860 1.00 90.50 117 PHE A C 1
ATOM 894 O O . PHE A 1 117 ? -11.291 7.225 24.280 1.00 90.50 117 PHE A O 1
ATOM 901 N N . SER A 1 118 ? -11.332 8.511 26.129 1.00 88.44 118 SER A N 1
ATOM 902 C CA . SER A 1 118 ? -12.040 7.545 26.973 1.00 88.44 118 SER A CA 1
ATOM 903 C C . SER A 1 118 ? -13.559 7.580 26.764 1.00 88.44 118 SER A C 1
ATOM 905 O O . SER A 1 118 ? -14.142 8.524 26.224 1.00 88.44 118 SER A O 1
ATOM 907 N N . ALA A 1 119 ? -14.240 6.514 27.177 1.00 88.25 119 ALA A N 1
ATOM 908 C CA . ALA A 1 119 ? -15.689 6.432 27.076 1.00 88.25 119 ALA A CA 1
ATOM 909 C C . ALA A 1 119 ? -16.411 7.358 28.074 1.00 88.25 119 ALA A C 1
ATOM 911 O O . ALA A 1 119 ? -16.507 7.059 29.258 1.00 88.25 119 ALA A O 1
ATOM 912 N N . GLU A 1 120 ? -17.009 8.443 27.574 1.00 82.25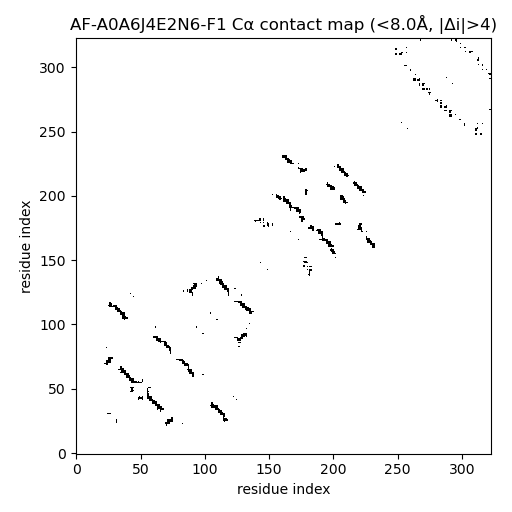 120 GLU A N 1
ATOM 913 C CA . GLU A 1 120 ? -17.748 9.404 28.414 1.00 82.25 120 GLU A CA 1
ATOM 914 C C . GLU A 1 120 ? -19.287 9.284 28.418 1.00 82.25 120 GLU A C 1
ATOM 916 O O . GLU A 1 120 ? -19.950 9.908 29.248 1.00 82.25 120 GLU A O 1
ATOM 921 N N . THR A 1 121 ? -19.902 8.530 27.497 1.00 84.50 121 THR A N 1
ATOM 922 C CA . THR A 1 121 ? -21.370 8.521 27.335 1.00 84.50 121 THR A CA 1
ATOM 923 C C . THR A 1 121 ? -21.960 7.117 27.263 1.00 84.50 121 THR A C 1
ATOM 925 O O . THR A 1 121 ? -21.280 6.156 26.919 1.00 84.50 121 THR A O 1
ATOM 928 N N . ALA A 1 122 ? -23.276 7.009 27.487 1.00 79.06 122 ALA A N 1
ATOM 929 C CA . ALA A 1 122 ? -24.032 5.766 27.291 1.00 79.06 122 ALA A CA 1
ATOM 930 C C . ALA A 1 122 ? -24.071 5.279 25.824 1.00 79.06 122 ALA A C 1
ATOM 932 O O . ALA A 1 122 ? -24.564 4.192 25.549 1.00 79.06 122 ALA A O 1
ATOM 933 N N . PHE A 1 123 ? -23.569 6.076 24.874 1.00 84.44 123 PHE A N 1
ATOM 934 C CA . PHE A 1 123 ? -23.466 5.715 23.457 1.00 84.44 123 PHE A CA 1
ATOM 935 C C . PHE A 1 123 ? -22.074 5.186 23.075 1.00 84.44 123 PHE A C 1
ATOM 937 O O . PHE A 1 123 ? -21.817 4.928 21.894 1.00 84.44 123 PHE A O 1
ATOM 944 N N . HIS A 1 124 ? -21.175 5.054 24.052 1.00 91.25 124 HIS A N 1
ATOM 945 C CA . HIS A 1 124 ? -19.855 4.464 23.883 1.00 91.25 124 HIS A CA 1
ATOM 946 C C . HIS A 1 124 ? -19.900 2.998 24.336 1.00 91.25 124 HIS A C 1
ATOM 948 O O . HIS A 1 124 ? -20.030 2.699 25.519 1.00 91.25 124 HIS A O 1
ATOM 954 N N . TYR A 1 125 ? -19.820 2.079 23.377 1.00 92.50 125 TYR A N 1
ATOM 955 C CA . TYR A 1 125 ? -19.885 0.626 23.564 1.00 92.50 125 TYR A CA 1
ATOM 956 C C . TYR A 1 125 ? -18.496 -0.027 23.662 1.00 92.50 125 TYR A C 1
ATOM 958 O O . TYR A 1 125 ? -18.390 -1.246 23.784 1.00 92.50 125 TYR A O 1
ATOM 966 N N . ALA A 1 126 ? -17.430 0.774 23.611 1.00 93.00 126 ALA A N 1
ATOM 967 C CA . ALA A 1 126 ? -16.051 0.362 23.844 1.00 93.00 126 ALA A CA 1
ATOM 968 C C . ALA A 1 126 ? -15.399 1.294 24.881 1.00 93.00 126 ALA A C 1
ATOM 970 O O . ALA A 1 126 ? -15.749 2.474 24.913 1.00 93.00 126 ALA A O 1
ATOM 971 N N . PRO A 1 127 ? -14.448 0.804 25.701 1.00 88.81 127 PRO A N 1
ATOM 972 C CA . PRO A 1 127 ? -13.753 1.632 26.694 1.00 88.81 127 PRO A CA 1
ATOM 973 C C . PRO A 1 127 ? -12.840 2.691 26.053 1.00 88.81 127 PRO A C 1
ATOM 975 O O . PRO A 1 127 ? -12.546 3.710 26.672 1.00 88.81 127 PRO A O 1
ATOM 978 N N . LEU A 1 128 ? -12.423 2.458 24.805 1.00 93.75 128 LEU A N 1
ATOM 979 C CA . LEU A 1 128 ? -11.552 3.330 24.030 1.00 93.75 128 LEU A CA 1
ATOM 980 C C . LEU A 1 128 ? -12.250 3.769 22.744 1.00 93.75 128 LEU A C 1
ATOM 982 O O . LEU A 1 128 ? -12.831 2.944 22.028 1.00 93.75 128 LEU A O 1
ATOM 986 N N . LEU A 1 129 ? -12.151 5.057 22.432 1.00 95.38 129 LEU A N 1
ATOM 987 C CA . LEU A 1 129 ? -12.673 5.639 21.204 1.00 95.38 129 LEU A CA 1
ATOM 988 C C . LEU A 1 129 ? -11.560 6.295 20.394 1.00 95.38 129 LEU A C 1
ATOM 990 O O . LEU A 1 129 ? -10.548 6.717 20.948 1.00 95.38 129 LEU A O 1
ATOM 994 N N . MET A 1 130 ? -11.761 6.378 19.078 1.00 97.06 130 MET A N 1
ATOM 995 C CA . MET A 1 130 ? -10.872 7.098 18.168 1.00 97.06 130 MET A CA 1
ATOM 996 C C . MET A 1 130 ? -11.663 8.091 17.319 1.00 97.06 130 MET A C 1
ATOM 998 O O . MET A 1 130 ? -12.631 7.705 16.661 1.00 97.06 130 MET A O 1
ATOM 1002 N N . GLN A 1 131 ? -11.220 9.346 17.301 1.00 93.75 131 GLN A N 1
ATOM 1003 C CA . GLN A 1 131 ? -11.707 10.394 16.403 1.00 93.75 131 GLN A CA 1
ATOM 1004 C C . GLN A 1 131 ? -10.636 10.818 15.391 1.00 93.75 131 GLN A C 1
ATOM 1006 O O . GLN A 1 131 ? -9.499 10.349 15.446 1.00 93.75 131 GLN A O 1
ATOM 1011 N N . ASP A 1 132 ? -11.017 11.664 14.428 1.00 93.44 132 ASP A N 1
ATOM 1012 C CA . ASP A 1 132 ? -10.168 12.089 13.302 1.00 93.44 132 ASP A CA 1
ATOM 1013 C C . ASP A 1 132 ? -9.567 10.914 12.516 1.00 93.44 132 ASP A C 1
ATOM 1015 O O . ASP A 1 132 ? -8.427 10.953 12.050 1.00 93.44 132 ASP A O 1
ATOM 1019 N N . VAL A 1 133 ? -10.359 9.847 12.383 1.00 96.31 133 VAL A N 1
ATOM 1020 C CA . VAL A 1 133 ? -9.900 8.547 11.898 1.00 96.31 133 VAL A CA 1
ATOM 1021 C C . VAL A 1 133 ? -9.469 8.617 10.437 1.00 96.31 133 VAL A C 1
ATOM 1023 O O . VAL A 1 133 ? -10.247 8.956 9.540 1.00 96.31 133 VAL A O 1
ATOM 1026 N N . GLN A 1 134 ? -8.237 8.191 10.185 1.00 91.88 134 GLN A N 1
ATOM 1027 C CA . GLN A 1 134 ? -7.677 8.009 8.855 1.00 91.88 134 GLN A CA 1
ATOM 1028 C C . GLN A 1 134 ? -7.160 6.583 8.725 1.00 91.88 134 GLN A C 1
ATOM 1030 O O . GLN A 1 134 ? -6.404 6.107 9.571 1.00 91.88 134 GLN A O 1
ATOM 1035 N N . ARG A 1 135 ? -7.542 5.893 7.646 1.00 90.94 135 ARG A N 1
ATOM 1036 C CA . ARG A 1 135 ? -6.864 4.653 7.277 1.00 90.94 135 ARG A CA 1
ATOM 1037 C C . ARG A 1 135 ? -5.472 5.026 6.799 1.00 90.94 135 ARG A C 1
ATOM 1039 O O . ARG A 1 135 ? -5.330 5.731 5.803 1.00 90.94 135 ARG A O 1
ATOM 1046 N N . VAL A 1 136 ? -4.473 4.556 7.524 1.00 86.94 136 VAL A N 1
ATOM 1047 C CA . VAL A 1 136 ? -3.103 4.555 7.042 1.00 86.94 136 VAL A CA 1
ATOM 1048 C C . VAL A 1 136 ? -3.064 3.360 6.101 1.00 86.94 136 VAL A C 1
ATOM 1050 O O . VAL A 1 136 ? -3.233 2.217 6.525 1.00 86.94 136 VAL A O 1
ATOM 1053 N N . GLU A 1 137 ? -2.976 3.627 4.799 1.00 72.12 137 GLU A N 1
ATOM 1054 C CA . GLU A 1 137 ? -2.536 2.600 3.847 1.00 72.12 137 GLU A CA 1
ATOM 1055 C C . GLU A 1 137 ? -1.221 2.021 4.371 1.00 72.12 137 GLU A C 1
ATOM 1057 O O . GLU A 1 137 ? -0.544 2.726 5.115 1.00 72.12 137 GLU A O 1
ATOM 1062 N N . ASP A 1 138 ? -0.869 0.777 4.036 1.00 48.31 138 ASP A N 1
ATOM 1063 C CA . ASP A 1 138 ? 0.416 0.181 4.421 1.00 48.31 138 ASP A CA 1
ATOM 1064 C C . ASP A 1 138 ? 1.569 1.002 3.817 1.00 48.31 138 ASP A C 1
ATOM 1066 O O . ASP A 1 138 ? 2.164 0.673 2.795 1.00 48.31 138 ASP A O 1
ATOM 1070 N N . GLN A 1 139 ? 1.841 2.143 4.436 1.00 38.72 139 GLN A N 1
ATOM 1071 C CA . GLN A 1 139 ? 3.027 2.932 4.291 1.00 38.72 139 GLN A CA 1
ATOM 1072 C C . GLN A 1 139 ? 4.027 2.229 5.187 1.00 38.72 139 GLN A C 1
ATOM 1074 O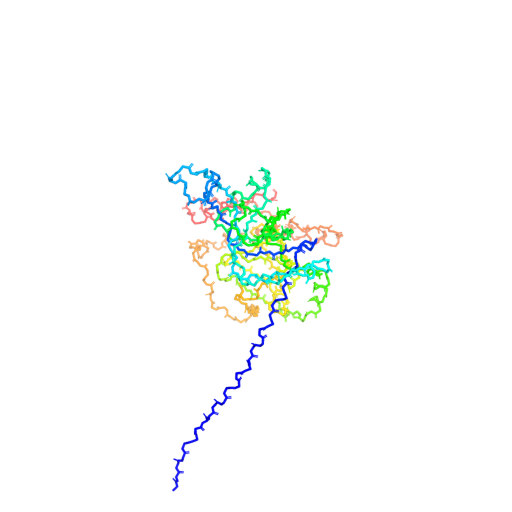 O . GLN A 1 139 ? 3.781 2.103 6.395 1.00 38.72 139 GLN A O 1
ATOM 1079 N N . PRO A 1 140 ? 5.137 1.754 4.619 1.00 41.62 140 PRO A N 1
ATOM 1080 C CA . PRO A 1 140 ? 6.184 1.163 5.413 1.00 41.62 140 PRO A CA 1
ATOM 1081 C C . PRO A 1 140 ? 6.565 2.106 6.555 1.00 41.62 140 PRO A C 1
ATOM 1083 O O . PRO A 1 140 ? 6.697 3.321 6.385 1.00 41.62 140 PRO A O 1
ATOM 1086 N N . THR A 1 141 ? 6.661 1.543 7.749 1.00 36.12 141 THR A N 1
ATOM 1087 C CA . THR A 1 141 ? 6.984 2.254 8.982 1.00 36.12 141 THR A CA 1
ATOM 1088 C C . THR A 1 141 ? 8.302 3.019 8.852 1.00 36.12 141 THR A C 1
ATOM 1090 O O . THR A 1 141 ? 9.330 2.398 8.609 1.00 36.12 141 THR A O 1
ATOM 1093 N N . ALA A 1 142 ? 8.239 4.336 9.101 1.00 44.25 142 ALA A N 1
ATOM 1094 C CA . ALA A 1 142 ? 9.305 5.339 8.982 1.00 44.25 142 ALA A CA 1
ATOM 1095 C C . ALA A 1 142 ? 9.848 5.494 7.551 1.00 44.25 142 ALA A C 1
ATOM 1097 O O . ALA A 1 142 ? 10.231 4.522 6.914 1.00 44.25 142 ALA A O 1
ATOM 1098 N N . SER A 1 143 ? 9.920 6.727 7.036 1.00 50.31 143 SER A N 1
ATOM 1099 C CA . SER A 1 143 ? 10.697 6.978 5.822 1.00 50.31 143 SER A CA 1
ATOM 1100 C C . SER A 1 143 ? 12.146 6.611 6.129 1.00 50.31 143 SER A C 1
ATOM 1102 O O . SER A 1 143 ? 12.868 7.384 6.765 1.00 50.31 143 SER A O 1
ATOM 1104 N N . ALA A 1 144 ? 12.564 5.419 5.716 1.00 59.72 144 ALA A N 1
ATOM 1105 C CA . ALA A 1 144 ? 13.960 5.173 5.454 1.00 59.72 144 ALA A CA 1
ATOM 1106 C C . ALA A 1 144 ? 14.445 6.327 4.568 1.00 59.72 144 ALA A C 1
ATOM 1108 O O . ALA A 1 144 ? 13.777 6.699 3.600 1.00 59.72 144 ALA A O 1
ATOM 1109 N N . ASP A 1 145 ? 15.567 6.943 4.930 1.00 84.31 145 ASP A N 1
ATOM 1110 C CA . ASP A 1 145 ? 16.269 7.828 4.009 1.00 84.31 145 ASP A CA 1
ATOM 1111 C C . ASP A 1 145 ? 16.839 6.939 2.897 1.00 84.31 145 ASP A C 1
ATOM 1113 O O . ASP A 1 145 ? 17.968 6.456 2.968 1.00 84.31 145 ASP A O 1
ATOM 1117 N N . CYS A 1 146 ? 15.989 6.613 1.921 1.00 87.75 146 CYS A N 1
ATOM 1118 C CA . CYS A 1 146 ? 16.306 5.664 0.864 1.00 87.75 146 CYS A CA 1
ATOM 1119 C C . CYS A 1 146 ? 17.478 6.154 0.014 1.00 87.75 146 CYS A C 1
ATOM 1121 O O . CYS A 1 146 ? 18.232 5.335 -0.497 1.00 87.75 146 CYS A O 1
ATOM 1123 N N . GLU A 1 147 ? 17.681 7.469 -0.090 1.00 86.12 147 GLU A N 1
ATOM 1124 C CA . GLU A 1 147 ? 18.846 8.036 -0.766 1.00 86.12 147 GLU A CA 1
ATOM 1125 C C . GLU A 1 147 ? 20.127 7.739 0.021 1.00 86.12 147 GLU A C 1
ATOM 1127 O O . GLU A 1 147 ? 21.094 7.235 -0.553 1.00 86.12 147 GLU A O 1
ATOM 1132 N N . ALA A 1 148 ? 20.131 7.958 1.340 1.00 86.94 148 ALA A N 1
ATOM 1133 C CA . ALA A 1 148 ? 21.279 7.618 2.179 1.00 86.94 148 ALA A CA 1
ATOM 1134 C C . ALA A 1 148 ? 21.552 6.105 2.225 1.00 86.94 148 ALA A C 1
ATOM 1136 O O . ALA A 1 148 ? 22.711 5.681 2.197 1.00 86.94 148 ALA A O 1
ATOM 1137 N N . LEU A 1 149 ? 20.503 5.279 2.275 1.00 90.25 149 LEU A N 1
ATOM 1138 C CA . LEU A 1 149 ? 20.639 3.822 2.239 1.00 90.25 149 LEU A CA 1
ATOM 1139 C C . LEU A 1 149 ? 21.168 3.333 0.889 1.00 90.25 149 LEU A C 1
ATOM 1141 O O . LEU A 1 149 ? 22.050 2.476 0.869 1.00 90.25 149 LEU A O 1
ATOM 1145 N N . ALA A 1 150 ? 20.687 3.891 -0.224 1.00 89.31 150 ALA A N 1
ATOM 1146 C CA . ALA A 1 150 ? 21.186 3.568 -1.556 1.00 89.31 150 ALA A CA 1
ATOM 1147 C C . ALA A 1 150 ? 22.651 3.994 -1.722 1.00 89.31 150 ALA A C 1
ATOM 1149 O O . ALA A 1 150 ? 23.457 3.216 -2.226 1.00 89.31 150 ALA A O 1
ATOM 1150 N N . ALA A 1 151 ? 23.019 5.185 -1.237 1.00 87.31 151 ALA A N 1
ATOM 1151 C CA . ALA A 1 151 ? 24.397 5.667 -1.267 1.00 87.31 151 ALA A CA 1
ATOM 1152 C C . ALA A 1 151 ? 25.340 4.752 -0.475 1.00 87.31 151 ALA A C 1
ATOM 1154 O O . ALA A 1 151 ? 26.407 4.404 -0.967 1.00 87.31 151 ALA A O 1
ATOM 1155 N N . LYS A 1 152 ? 24.928 4.305 0.719 1.00 88.31 152 LYS A N 1
ATOM 1156 C CA . LYS A 1 152 ? 25.692 3.328 1.507 1.00 88.31 152 LYS A CA 1
ATOM 1157 C C . LYS A 1 152 ? 25.818 1.985 0.780 1.00 88.31 152 LYS A C 1
ATOM 1159 O O . LYS A 1 152 ? 26.875 1.366 0.817 1.00 88.31 152 LYS A O 1
ATOM 1164 N N . ALA A 1 153 ? 24.742 1.519 0.153 1.00 89.19 153 ALA A N 1
ATOM 1165 C CA . ALA A 1 153 ? 24.718 0.224 -0.518 1.00 89.19 153 ALA A CA 1
ATOM 1166 C C . ALA A 1 153 ? 25.512 0.210 -1.838 1.00 89.19 153 ALA A C 1
ATOM 1168 O O . ALA A 1 153 ? 25.929 -0.855 -2.281 1.00 89.19 153 ALA A O 1
ATOM 1169 N N . ALA A 1 154 ? 25.776 1.374 -2.441 1.00 84.62 154 ALA A N 1
ATOM 1170 C CA . ALA A 1 154 ? 26.637 1.501 -3.619 1.00 84.62 154 ALA A CA 1
ATOM 1171 C C . ALA A 1 154 ? 28.109 1.130 -3.344 1.00 84.62 154 ALA A C 1
ATOM 1173 O O . ALA A 1 154 ? 28.840 0.810 -4.279 1.00 84.62 154 ALA A O 1
ATOM 1174 N N . ASP A 1 155 ? 28.530 1.135 -2.075 1.00 83.50 155 ASP A N 1
ATOM 1175 C CA . ASP A 1 155 ? 29.865 0.699 -1.652 1.00 83.50 155 ASP A CA 1
ATOM 1176 C C . ASP A 1 155 ? 29.961 -0.829 -1.439 1.00 83.50 155 ASP A C 1
ATOM 1178 O O . ASP A 1 155 ? 31.041 -1.343 -1.121 1.00 83.50 155 ASP A O 1
ATOM 1182 N N . ALA A 1 156 ? 28.854 -1.572 -1.577 1.00 81.25 156 ALA A N 1
ATOM 1183 C CA . ALA A 1 156 ? 28.848 -3.021 -1.402 1.00 81.25 156 ALA A CA 1
ATOM 1184 C C . ALA A 1 156 ? 29.736 -3.704 -2.464 1.00 81.25 156 ALA A C 1
ATOM 1186 O O . ALA A 1 156 ? 29.695 -3.327 -3.639 1.00 81.25 156 ALA A O 1
ATOM 1187 N N . PRO A 1 157 ? 30.540 -4.725 -2.099 1.00 82.75 157 PRO A N 1
ATOM 1188 C CA . PRO A 1 157 ? 31.342 -5.459 -3.069 1.00 82.75 157 PRO A CA 1
ATOM 1189 C C . PRO A 1 157 ? 30.457 -6.100 -4.143 1.00 82.75 157 PRO A C 1
ATOM 1191 O O . PRO A 1 157 ? 29.630 -6.963 -3.844 1.00 82.75 157 PRO A O 1
ATOM 1194 N N . GLY A 1 158 ? 30.651 -5.684 -5.393 1.00 86.69 158 GLY A N 1
ATOM 1195 C CA . GLY A 1 158 ? 29.912 -6.223 -6.527 1.00 86.69 158 GLY A CA 1
ATOM 1196 C C . GLY A 1 158 ? 30.319 -7.655 -6.881 1.00 86.69 158 GLY A C 1
ATOM 1197 O O . GLY A 1 158 ? 31.464 -8.078 -6.688 1.00 86.69 158 GLY A O 1
ATOM 1198 N N . PHE A 1 159 ? 29.378 -8.402 -7.445 1.00 88.00 159 PHE A N 1
ATOM 1199 C CA . PHE A 1 159 ? 29.627 -9.672 -8.103 1.00 88.00 159 PHE A CA 1
ATOM 1200 C C . PHE A 1 159 ? 30.263 -9.413 -9.474 1.00 88.00 159 PHE A C 1
ATOM 1202 O O . PHE A 1 159 ? 29.664 -8.800 -10.358 1.00 88.00 159 PHE A O 1
ATOM 1209 N N . HIS A 1 160 ? 31.496 -9.890 -9.654 1.00 85.31 160 HIS A N 1
ATOM 1210 C CA . HIS A 1 160 ? 32.229 -9.808 -10.916 1.00 85.31 160 HIS A CA 1
ATOM 1211 C C . HIS A 1 160 ? 32.826 -11.191 -11.257 1.00 85.31 160 HIS A C 1
ATOM 1213 O O . HIS A 1 160 ? 33.766 -11.614 -10.576 1.00 85.31 160 HIS A O 1
ATOM 1219 N N . PRO A 1 161 ? 32.311 -11.909 -12.280 1.00 86.56 161 PRO A N 1
ATOM 1220 C CA . PRO A 1 161 ? 31.152 -11.553 -13.112 1.00 86.56 161 PRO A CA 1
ATOM 1221 C C . PRO A 1 161 ? 29.853 -11.449 -12.290 1.00 86.56 161 PRO A C 1
ATOM 1223 O O . PRO A 1 161 ? 29.794 -12.020 -11.194 1.00 86.56 161 PRO A O 1
ATOM 1226 N N . PRO A 1 162 ? 28.827 -10.728 -12.792 1.00 89.88 162 PRO A N 1
ATOM 1227 C CA . PRO A 1 162 ? 27.544 -10.657 -12.105 1.00 89.88 162 PRO A CA 1
ATOM 1228 C C . PRO A 1 162 ? 26.979 -12.060 -11.929 1.00 89.88 162 PRO A C 1
ATOM 1230 O O . PRO A 1 162 ? 27.285 -12.970 -12.700 1.00 89.88 162 PRO A O 1
ATOM 1233 N N . TRP A 1 163 ? 26.182 -12.254 -10.894 1.00 92.94 163 TRP A N 1
ATOM 1234 C CA . TRP A 1 163 ? 25.455 -13.497 -10.680 1.00 92.94 163 TRP A CA 1
ATOM 1235 C C . TRP A 1 163 ? 24.178 -13.515 -11.516 1.00 92.94 163 TRP A C 1
ATOM 1237 O O . TRP A 1 163 ? 23.727 -12.479 -12.004 1.00 92.94 163 TRP A O 1
ATOM 1247 N N . TRP A 1 164 ? 23.593 -14.694 -11.665 1.00 92.12 164 TRP A N 1
ATOM 1248 C CA . TRP A 1 164 ? 22.270 -14.858 -12.250 1.00 92.12 164 TRP A CA 1
ATOM 1249 C C . TRP A 1 164 ? 21.333 -15.434 -11.184 1.00 92.12 164 TRP A C 1
ATOM 1251 O O . TRP A 1 164 ? 21.784 -16.132 -10.268 1.00 92.12 164 TRP A O 1
ATOM 1261 N N . GLY A 1 165 ? 20.036 -15.161 -11.289 1.00 93.06 165 GLY A N 1
ATOM 1262 C CA . GLY A 1 165 ? 19.051 -15.880 -10.488 1.00 93.06 165 GLY A CA 1
ATOM 1263 C C . GLY A 1 165 ? 17.648 -15.881 -11.075 1.00 93.06 165 GLY A C 1
ATOM 1264 O O . GLY A 1 165 ? 17.319 -15.060 -11.932 1.00 93.06 165 GLY A O 1
ATOM 1265 N N . THR A 1 166 ? 16.817 -16.800 -10.586 1.00 93.94 166 THR A N 1
ATOM 1266 C CA . THR A 1 166 ? 15.385 -16.887 -10.914 1.00 93.94 166 THR A CA 1
ATOM 1267 C C . THR A 1 166 ? 14.535 -16.502 -9.714 1.00 93.94 166 THR A C 1
ATOM 1269 O O . THR A 1 166 ? 14.791 -16.929 -8.587 1.00 93.94 166 THR A O 1
ATOM 1272 N N . VAL A 1 167 ? 13.473 -15.735 -9.955 1.00 94.06 167 VAL A N 1
ATOM 1273 C CA . VAL A 1 167 ? 12.480 -15.414 -8.927 1.00 94.06 167 VAL A CA 1
ATOM 1274 C C . VAL A 1 167 ? 11.729 -16.675 -8.499 1.00 94.06 167 VAL A C 1
ATOM 1276 O O . VAL A 1 167 ? 11.132 -17.368 -9.323 1.00 94.06 167 VAL A O 1
ATOM 1279 N N . GLN A 1 168 ? 11.691 -16.934 -7.194 1.00 89.81 168 GLN A N 1
ATOM 1280 C CA . GLN A 1 168 ? 11.019 -18.087 -6.590 1.00 89.81 168 GLN A CA 1
ATOM 1281 C C . GLN A 1 168 ? 9.898 -17.694 -5.610 1.00 89.81 168 GLN A C 1
ATOM 1283 O O . GLN A 1 168 ? 9.687 -16.519 -5.276 1.00 89.81 168 GLN A O 1
ATOM 1288 N N . GLY A 1 169 ? 9.157 -18.702 -5.140 1.00 83.50 169 GLY A N 1
ATOM 1289 C CA . GLY A 1 169 ? 8.020 -18.553 -4.228 1.00 83.50 169 GLY A CA 1
ATOM 1290 C C . GLY A 1 169 ? 6.718 -18.163 -4.933 1.00 83.50 169 GLY A C 1
ATOM 1291 O O . GLY A 1 169 ? 6.548 -18.398 -6.125 1.00 83.50 169 GLY A O 1
ATOM 1292 N N . GLU A 1 170 ? 5.786 -17.571 -4.186 1.00 76.06 170 GLU A N 1
ATOM 1293 C CA . GLU A 1 170 ? 4.483 -17.124 -4.692 1.00 76.06 170 GLU A CA 1
ATOM 1294 C C . GLU A 1 170 ? 4.369 -15.593 -4.678 1.00 76.06 170 GLU A C 1
ATOM 1296 O O . GLU A 1 170 ? 5.016 -14.902 -3.889 1.00 76.06 170 GLU A O 1
ATOM 1301 N N . GLY A 1 171 ? 3.505 -15.052 -5.541 1.00 75.88 171 GLY A N 1
ATOM 1302 C CA . GLY A 1 171 ? 3.198 -13.622 -5.579 1.00 75.88 171 GLY A CA 1
ATOM 1303 C C . GLY A 1 171 ? 4.319 -12.739 -6.141 1.00 75.88 171 GLY A C 1
ATOM 1304 O O . GLY A 1 171 ? 5.383 -13.201 -6.550 1.00 75.88 171 GLY A O 1
ATOM 1305 N N . ARG A 1 172 ? 4.054 -11.432 -6.178 1.00 84.94 172 ARG A N 1
ATOM 1306 C CA . ARG A 1 172 ? 4.944 -10.422 -6.769 1.00 84.94 172 ARG A CA 1
ATOM 1307 C C . ARG A 1 172 ? 6.180 -10.196 -5.893 1.00 84.94 172 ARG A C 1
ATOM 1309 O O . ARG A 1 172 ? 6.077 -10.140 -4.668 1.00 84.94 172 ARG A O 1
ATOM 1316 N N . LEU A 1 173 ? 7.343 -10.066 -6.521 1.00 92.19 173 LEU A N 1
ATOM 1317 C CA . LEU A 1 173 ? 8.579 -9.602 -5.899 1.00 92.19 173 LEU A CA 1
ATOM 1318 C C . LEU A 1 173 ? 8.776 -8.133 -6.273 1.00 92.19 173 LEU A C 1
ATOM 1320 O O . LEU A 1 173 ? 9.043 -7.808 -7.426 1.00 92.19 173 LEU A O 1
ATOM 1324 N N . HIS A 1 174 ? 8.580 -7.246 -5.304 1.00 91.62 174 HIS A N 1
ATOM 1325 C CA . HIS A 1 174 ? 8.634 -5.803 -5.518 1.00 91.62 174 HIS A CA 1
ATOM 1326 C C . HIS A 1 174 ? 10.072 -5.279 -5.527 1.00 91.62 174 HIS A C 1
ATOM 1328 O O . HIS A 1 174 ? 10.904 -5.725 -4.737 1.00 91.62 174 HIS A O 1
ATOM 1334 N N . PHE A 1 175 ? 10.332 -4.301 -6.394 1.00 95.25 175 PHE A N 1
ATOM 1335 C CA . PHE A 1 175 ? 11.598 -3.572 -6.428 1.00 95.25 175 PHE A CA 1
ATOM 1336 C C . PHE A 1 175 ? 11.627 -2.487 -5.359 1.00 95.25 175 PHE A C 1
ATOM 1338 O O . PHE A 1 175 ? 10.601 -1.882 -5.042 1.00 95.25 175 PHE A O 1
ATOM 1345 N N . HIS A 1 176 ? 12.824 -2.212 -4.854 1.00 94.88 176 HIS A N 1
ATOM 1346 C CA . HIS A 1 176 ? 13.085 -1.165 -3.879 1.00 94.88 176 HIS A CA 1
ATOM 1347 C C . HIS A 1 176 ? 14.235 -0.271 -4.364 1.00 94.88 176 HIS A C 1
ATOM 1349 O O . HIS A 1 176 ? 15.173 -0.744 -5.008 1.00 94.88 176 HIS A O 1
ATOM 1355 N N . SER A 1 177 ? 14.174 1.028 -4.070 1.00 93.50 177 SER A N 1
ATOM 1356 C CA . SER A 1 177 ? 15.223 1.994 -4.434 1.00 93.50 177 SER A CA 1
ATOM 1357 C C . SER A 1 177 ? 16.479 1.870 -3.564 1.00 93.50 177 SER A C 1
ATOM 1359 O O . SER A 1 177 ? 17.547 2.328 -3.958 1.00 93.50 177 SER A O 1
ATOM 1361 N N . ALA A 1 178 ? 16.366 1.205 -2.413 1.00 94.44 178 ALA A N 1
ATOM 1362 C CA . ALA A 1 178 ? 17.446 0.890 -1.483 1.00 94.44 178 ALA A CA 1
ATOM 1363 C C . ALA A 1 178 ? 17.160 -0.465 -0.793 1.00 94.44 178 ALA A C 1
ATOM 1365 O O . ALA A 1 178 ? 16.015 -0.924 -0.864 1.00 94.44 178 ALA A O 1
ATOM 1366 N N . PRO A 1 179 ? 18.140 -1.108 -0.123 1.00 94.12 179 PRO A N 1
ATOM 1367 C CA . PRO A 1 179 ? 17.963 -2.406 0.539 1.00 94.12 179 PRO A CA 1
ATOM 1368 C C . PRO A 1 179 ? 17.175 -2.287 1.858 1.00 94.12 179 PRO A C 1
ATOM 1370 O O . PRO A 1 179 ? 17.693 -2.530 2.948 1.00 94.12 179 PRO A O 1
ATOM 1373 N N . ASP A 1 180 ? 15.916 -1.863 1.761 1.00 92.00 180 ASP A N 1
ATOM 1374 C CA . ASP A 1 180 ? 14.981 -1.725 2.875 1.00 92.00 180 ASP A CA 1
ATOM 1375 C C . ASP A 1 180 ? 13.536 -1.854 2.372 1.00 92.00 180 ASP A C 1
ATOM 1377 O O . ASP A 1 180 ? 13.185 -1.303 1.326 1.00 92.00 180 ASP A O 1
ATOM 1381 N N . LYS A 1 181 ? 12.673 -2.539 3.136 1.00 87.81 181 LYS A N 1
ATOM 1382 C CA . LYS A 1 181 ? 11.255 -2.751 2.786 1.00 87.81 181 LYS A CA 1
ATOM 1383 C C . LYS A 1 181 ? 10.489 -1.433 2.673 1.00 87.81 181 LYS A C 1
ATOM 1385 O O . LYS A 1 181 ? 9.488 -1.366 1.965 1.00 87.81 181 LYS A O 1
ATOM 1390 N N . ALA A 1 182 ? 10.961 -0.382 3.344 1.00 85.50 182 ALA A N 1
ATOM 1391 C CA . ALA A 1 182 ? 10.389 0.948 3.259 1.00 85.50 182 ALA A CA 1
ATOM 1392 C C . ALA A 1 182 ? 10.683 1.690 1.960 1.00 85.50 182 ALA A C 1
ATOM 1394 O O . ALA A 1 182 ? 9.970 2.634 1.624 1.00 85.50 182 ALA A O 1
ATOM 1395 N N . CYS A 1 183 ? 11.664 1.226 1.192 1.00 90.38 183 CYS A N 1
ATOM 1396 C CA . CYS A 1 183 ? 12.077 1.842 -0.060 1.00 90.38 183 CYS A CA 1
ATOM 1397 C C . CYS A 1 183 ? 11.388 1.231 -1.287 1.00 90.38 183 CYS A C 1
ATOM 1399 O O . CYS A 1 183 ? 11.930 1.298 -2.387 1.00 90.38 183 CYS A O 1
ATOM 1401 N N . ALA A 1 184 ? 10.208 0.624 -1.118 1.00 90.25 184 ALA A N 1
ATOM 1402 C CA . ALA A 1 184 ? 9.461 -0.004 -2.204 1.00 90.25 184 ALA A CA 1
ATOM 1403 C C . ALA A 1 184 ? 9.122 1.004 -3.314 1.00 90.25 184 ALA A C 1
ATOM 1405 O O . ALA A 1 184 ? 8.603 2.089 -3.052 1.00 90.25 184 ALA A O 1
ATOM 1406 N N . ILE A 1 185 ? 9.380 0.625 -4.566 1.00 81.12 185 ILE A N 1
ATOM 1407 C CA . ILE A 1 185 ? 9.044 1.418 -5.748 1.00 81.12 185 ILE A CA 1
ATOM 1408 C C . ILE A 1 185 ? 7.599 1.081 -6.148 1.00 81.12 185 ILE A C 1
ATOM 1410 O O . ILE A 1 185 ? 7.321 -0.059 -6.544 1.00 81.12 185 ILE A O 1
ATOM 1414 N N . PRO A 1 186 ? 6.650 2.034 -6.061 1.00 75.19 186 PRO A N 1
ATOM 1415 C CA . PRO A 1 186 ? 5.249 1.749 -6.335 1.00 75.19 186 PRO A CA 1
ATOM 1416 C C . PRO A 1 186 ? 5.037 1.218 -7.755 1.00 75.19 186 PRO A C 1
ATOM 1418 O O . PRO A 1 186 ? 5.431 1.841 -8.737 1.00 75.19 186 PRO A O 1
ATOM 1421 N N . GLY A 1 187 ? 4.381 0.062 -7.860 1.00 75.88 187 GLY A N 1
ATOM 1422 C CA . GLY A 1 187 ? 4.005 -0.535 -9.144 1.00 75.88 187 GLY A CA 1
ATOM 1423 C C . GLY A 1 187 ? 5.114 -1.293 -9.881 1.00 75.88 187 GLY A C 1
ATOM 1424 O O . GLY A 1 187 ? 4.797 -1.917 -10.890 1.00 75.88 187 GLY A O 1
ATOM 1425 N N . LEU A 1 188 ? 6.355 -1.313 -9.378 1.00 86.94 188 LEU A N 1
ATOM 1426 C CA . LEU A 1 188 ? 7.458 -2.056 -9.994 1.00 86.94 188 LEU A CA 1
ATOM 1427 C C . LEU A 1 188 ? 7.685 -3.401 -9.290 1.00 86.94 188 LEU A C 1
ATOM 1429 O O . LEU A 1 188 ? 7.975 -3.460 -8.092 1.00 86.94 188 LEU A O 1
ATOM 1433 N N . PHE 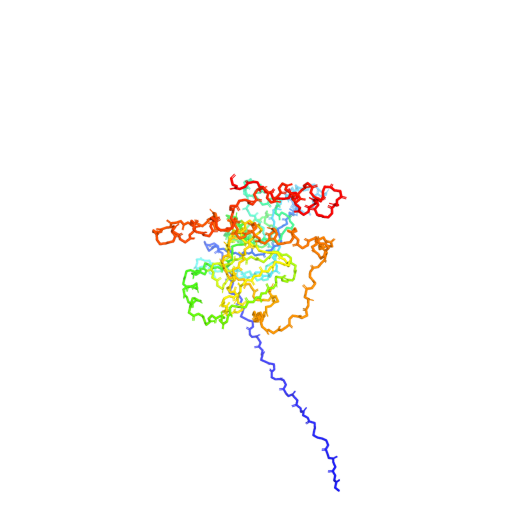A 1 189 ? 7.524 -4.493 -10.033 1.00 92.69 189 PHE A N 1
ATOM 1434 C CA . PHE A 1 189 ? 7.685 -5.854 -9.531 1.00 92.69 189 PHE A CA 1
ATOM 1435 C C . PHE A 1 189 ? 8.007 -6.837 -10.659 1.00 92.69 189 PHE A C 1
ATOM 1437 O O . PHE A 1 189 ? 7.680 -6.589 -11.818 1.00 92.69 189 PHE A O 1
ATOM 1444 N N . ILE A 1 190 ? 8.564 -7.980 -10.272 1.00 92.25 190 ILE A N 1
ATOM 1445 C CA . ILE A 1 190 ? 8.736 -9.190 -11.086 1.00 92.25 190 ILE A CA 1
ATOM 1446 C C . ILE A 1 190 ? 7.963 -10.354 -10.458 1.00 92.25 190 ILE A C 1
ATOM 1448 O O . ILE A 1 190 ? 7.462 -10.251 -9.330 1.00 92.25 190 ILE A O 1
ATOM 1452 N N . ILE A 1 191 ? 7.786 -11.441 -11.198 1.00 88.00 191 ILE A N 1
ATOM 1453 C CA . ILE A 1 191 ? 6.987 -12.603 -10.796 1.00 88.00 191 ILE A CA 1
ATOM 1454 C C . ILE A 1 191 ? 7.826 -13.887 -10.793 1.00 88.00 191 ILE A C 1
ATOM 1456 O O . ILE A 1 191 ? 8.893 -13.924 -11.398 1.00 88.00 191 ILE A O 1
ATOM 1460 N N . PRO A 1 192 ? 7.374 -14.951 -10.100 1.00 88.19 192 PRO A N 1
ATOM 1461 C CA . PRO A 1 192 ? 8.086 -16.223 -10.082 1.00 88.19 192 PRO A CA 1
ATOM 1462 C C . PRO A 1 192 ? 8.344 -16.757 -11.494 1.00 88.19 192 PRO A C 1
ATOM 1464 O O . PRO A 1 192 ? 7.434 -16.776 -12.322 1.00 88.19 192 PRO A O 1
ATOM 1467 N N . GLY A 1 193 ? 9.575 -17.203 -11.738 1.00 84.00 193 GLY A N 1
ATOM 1468 C CA . GLY A 1 193 ? 10.065 -17.631 -13.049 1.00 84.00 193 GLY A CA 1
ATOM 1469 C C . GLY A 1 193 ? 10.854 -16.565 -13.815 1.00 84.00 193 GLY A C 1
ATOM 1470 O O . GLY A 1 193 ? 11.621 -16.937 -14.700 1.00 84.00 193 GLY A O 1
ATOM 1471 N N . ASP A 1 194 ? 10.737 -15.281 -13.462 1.00 90.25 194 ASP A N 1
ATOM 1472 C CA . ASP A 1 194 ? 11.529 -14.225 -14.102 1.00 90.25 194 ASP A CA 1
ATOM 1473 C C . ASP A 1 194 ? 13.023 -14.396 -13.777 1.00 90.25 194 ASP A C 1
ATOM 1475 O O . ASP A 1 194 ? 13.401 -14.703 -12.642 1.00 90.25 194 ASP A O 1
ATOM 1479 N N . GLY A 1 195 ? 13.876 -14.206 -14.785 1.00 91.94 195 GLY A N 1
ATOM 1480 C CA . GLY A 1 195 ? 15.332 -14.228 -14.643 1.00 91.94 195 GLY A CA 1
ATOM 1481 C C . GLY A 1 195 ? 15.890 -12.829 -14.400 1.00 91.94 195 GLY A C 1
ATOM 1482 O O . GLY A 1 195 ? 15.436 -11.863 -15.011 1.00 91.94 195 GLY A O 1
ATOM 1483 N N . VAL A 1 196 ? 16.887 -12.718 -13.526 1.00 96.44 196 VAL A N 1
ATOM 1484 C CA . VAL A 1 196 ? 17.547 -11.449 -13.204 1.00 96.44 196 VAL A CA 1
ATOM 1485 C C . VAL A 1 196 ? 19.066 -11.578 -13.188 1.00 96.44 196 VAL A C 1
ATOM 1487 O O . VAL A 1 196 ? 19.618 -12.610 -12.798 1.00 96.44 196 VAL A O 1
ATOM 1490 N N . THR A 1 197 ? 19.740 -10.494 -13.562 1.00 95.19 197 THR A N 1
ATOM 1491 C CA . THR A 1 197 ? 21.187 -10.326 -13.384 1.00 95.19 197 THR A CA 1
ATOM 1492 C C . THR A 1 197 ? 21.435 -9.655 -12.040 1.00 95.19 197 THR A C 1
ATOM 1494 O O . THR A 1 197 ? 20.829 -8.629 -11.745 1.00 95.19 197 THR A O 1
ATOM 1497 N N . ILE A 1 198 ? 22.320 -10.211 -11.217 1.00 96.19 198 ILE A N 1
ATOM 1498 C CA . ILE A 1 198 ? 22.555 -9.790 -9.834 1.00 96.19 198 ILE A CA 1
ATOM 1499 C C . ILE A 1 198 ? 23.953 -9.171 -9.727 1.00 96.19 198 ILE A C 1
ATOM 1501 O O . ILE A 1 198 ? 24.959 -9.826 -10.008 1.00 96.19 198 ILE A O 1
ATOM 1505 N N . TYR A 1 199 ? 24.024 -7.915 -9.290 1.00 93.62 199 TYR A N 1
ATOM 1506 C CA . TYR A 1 199 ? 25.267 -7.134 -9.258 1.00 93.62 199 TYR A CA 1
ATOM 1507 C C . TYR A 1 199 ? 25.883 -7.009 -7.876 1.00 93.62 199 TYR A C 1
ATOM 1509 O O . TYR A 1 199 ? 27.097 -6.901 -7.778 1.00 93.62 199 TYR A O 1
ATOM 1517 N N . ALA A 1 200 ? 25.081 -7.019 -6.818 1.00 93.69 200 ALA A N 1
ATOM 1518 C CA . ALA A 1 200 ? 25.564 -6.878 -5.451 1.00 93.69 200 ALA A CA 1
ATOM 1519 C C . ALA A 1 200 ? 24.576 -7.509 -4.470 1.00 93.69 200 ALA A C 1
ATOM 1521 O O . ALA A 1 200 ? 23.407 -7.721 -4.801 1.00 93.69 200 ALA A O 1
ATOM 1522 N N . ALA A 1 201 ? 25.042 -7.774 -3.253 1.00 92.50 201 ALA A N 1
ATOM 1523 C CA . ALA A 1 201 ? 24.193 -8.148 -2.135 1.00 92.50 201 ALA A CA 1
ATOM 1524 C C . ALA A 1 201 ? 24.554 -7.317 -0.901 1.00 92.50 201 ALA A C 1
ATOM 1526 O O . ALA A 1 201 ? 25.730 -7.080 -0.633 1.00 92.50 201 ALA A O 1
ATOM 1527 N N . GLU A 1 202 ? 23.544 -6.890 -0.148 1.00 90.50 202 GLU A N 1
ATOM 1528 C CA . GLU A 1 202 ? 23.698 -6.079 1.061 1.00 90.50 202 GLU A CA 1
ATOM 1529 C C . GLU A 1 202 ? 22.584 -6.442 2.054 1.00 90.50 202 GLU A C 1
ATOM 1531 O O . GLU A 1 202 ? 21.404 -6.273 1.765 1.00 90.50 202 GLU A O 1
ATOM 1536 N N . ASN A 1 203 ? 22.950 -6.933 3.243 1.00 87.69 203 ASN A N 1
ATOM 1537 C CA . ASN A 1 203 ? 22.038 -7.190 4.374 1.00 87.69 203 ASN A CA 1
ATOM 1538 C C . ASN A 1 203 ? 20.727 -7.932 4.035 1.00 87.69 203 ASN A C 1
ATOM 1540 O O . ASN A 1 203 ? 19.659 -7.546 4.509 1.00 87.69 203 ASN A O 1
ATOM 1544 N N . GLY A 1 204 ? 20.791 -8.997 3.238 1.00 92.62 204 GLY A N 1
ATOM 1545 C CA . GLY A 1 204 ? 19.601 -9.775 2.878 1.00 92.62 204 GLY A CA 1
ATOM 1546 C C . GLY A 1 204 ? 18.871 -9.289 1.624 1.00 92.62 204 GLY A C 1
ATOM 1547 O O . GLY A 1 204 ? 17.778 -9.762 1.310 1.00 92.62 204 GLY A O 1
ATOM 1548 N N . TRP A 1 205 ? 19.461 -8.331 0.913 1.00 96.44 205 TRP A N 1
ATOM 1549 C CA . TRP A 1 205 ? 18.950 -7.789 -0.335 1.00 96.44 205 TRP A CA 1
ATOM 1550 C C . TRP A 1 205 ? 19.926 -8.042 -1.466 1.00 96.44 205 TRP A C 1
ATOM 1552 O O . TRP A 1 205 ? 21.139 -8.017 -1.266 1.00 96.44 205 TRP A O 1
ATOM 1562 N N . MET A 1 206 ? 19.392 -8.203 -2.669 1.00 96.69 206 MET A N 1
ATOM 1563 C CA . MET A 1 206 ? 20.167 -8.318 -3.896 1.00 96.69 206 MET A CA 1
ATOM 1564 C C . MET A 1 206 ? 19.838 -7.155 -4.825 1.00 96.69 206 MET A C 1
ATOM 1566 O O . MET A 1 206 ? 18.665 -6.879 -5.084 1.00 96.69 206 MET A O 1
ATOM 1570 N N . GLN A 1 207 ? 20.871 -6.473 -5.322 1.00 96.94 207 GLN A N 1
ATOM 1571 C CA . GLN A 1 207 ? 20.720 -5.487 -6.384 1.00 96.94 207 GLN A CA 1
ATOM 1572 C C . GLN A 1 207 ? 20.663 -6.225 -7.713 1.00 96.94 207 GLN A C 1
ATOM 1574 O O . GLN A 1 207 ? 21.617 -6.909 -8.096 1.00 96.94 207 GLN A O 1
ATOM 1579 N N . VAL A 1 208 ? 19.545 -6.074 -8.408 1.00 97.06 208 VAL A N 1
ATOM 1580 C CA . VAL A 1 208 ? 19.250 -6.809 -9.629 1.00 97.06 208 VAL A CA 1
ATOM 1581 C C . VAL A 1 208 ? 18.908 -5.876 -10.773 1.00 97.06 208 VAL A C 1
ATOM 1583 O O . VAL A 1 208 ? 18.353 -4.799 -10.557 1.00 97.06 208 VAL A O 1
ATOM 1586 N N . MET A 1 209 ? 19.203 -6.329 -11.986 1.00 95.50 209 MET A N 1
ATOM 1587 C CA . MET A 1 209 ? 18.636 -5.809 -13.221 1.00 95.50 209 MET A CA 1
ATOM 1588 C C . MET A 1 209 ? 17.732 -6.877 -13.828 1.00 95.50 209 MET A C 1
ATOM 1590 O O . MET A 1 209 ? 18.116 -8.041 -13.962 1.00 95.50 209 MET A O 1
ATOM 1594 N N . TYR A 1 210 ? 16.534 -6.459 -14.202 1.00 94.12 210 TYR A N 1
ATOM 1595 C CA . TYR A 1 210 ? 15.563 -7.247 -14.941 1.00 94.12 210 TYR A CA 1
ATOM 1596 C C . TYR A 1 210 ? 15.330 -6.591 -16.294 1.00 94.12 210 TYR A C 1
ATOM 1598 O O . TYR A 1 210 ? 15.129 -5.383 -16.347 1.00 94.12 210 TYR A O 1
ATOM 1606 N N . ILE A 1 211 ? 15.315 -7.376 -17.366 1.00 88.56 211 ILE A N 1
ATOM 1607 C CA . ILE A 1 211 ? 14.940 -6.904 -18.698 1.00 88.56 211 ILE A CA 1
ATOM 1608 C C . ILE A 1 211 ? 13.618 -7.571 -19.051 1.00 88.56 211 ILE A C 1
ATOM 1610 O O . ILE A 1 211 ? 13.510 -8.797 -19.021 1.00 88.56 211 ILE A O 1
ATOM 1614 N N . ASN A 1 212 ? 12.596 -6.776 -19.354 1.00 81.00 212 ASN A N 1
ATOM 1615 C CA . ASN A 1 212 ? 11.296 -7.324 -19.720 1.00 81.00 212 ASN A CA 1
ATOM 1616 C C . ASN A 1 212 ? 11.255 -7.783 -21.188 1.00 81.00 212 ASN A C 1
ATOM 1618 O O . ASN A 1 212 ? 12.177 -7.564 -21.969 1.00 81.00 212 ASN A O 1
ATOM 1622 N N . SER A 1 213 ? 10.133 -8.375 -21.600 1.00 79.75 213 SER A N 1
ATOM 1623 C CA . SER A 1 213 ? 9.942 -8.858 -22.976 1.00 79.75 213 SER A CA 1
ATOM 1624 C C . SER A 1 213 ? 9.970 -7.771 -24.060 1.00 79.75 213 SER A C 1
ATOM 1626 O O . SER A 1 213 ? 10.021 -8.105 -25.240 1.00 79.75 213 SER A O 1
ATOM 1628 N N . ARG A 1 214 ? 9.918 -6.487 -23.686 1.00 81.69 214 ARG A N 1
ATOM 1629 C CA . ARG A 1 214 ? 10.059 -5.337 -24.594 1.00 81.69 214 ARG A CA 1
ATOM 1630 C C . ARG A 1 214 ? 11.490 -4.794 -24.642 1.00 81.69 214 ARG A C 1
ATOM 1632 O O . ARG A 1 214 ? 11.717 -3.804 -25.326 1.00 81.69 214 ARG A O 1
ATOM 1639 N N . GLY A 1 215 ? 12.425 -5.403 -23.913 1.00 83.12 215 GLY A N 1
ATOM 1640 C CA . GLY A 1 215 ? 13.805 -4.936 -23.808 1.00 83.12 215 GLY A CA 1
ATOM 1641 C C . GLY A 1 215 ? 14.005 -3.770 -22.836 1.00 83.12 215 GLY A C 1
ATOM 1642 O O . GLY A 1 215 ? 15.100 -3.226 -22.781 1.00 83.12 215 GLY A O 1
ATOM 1643 N N . GLU A 1 216 ? 12.984 -3.377 -22.066 1.00 81.56 216 GLU A N 1
ATOM 1644 C CA . GLU A 1 216 ? 13.133 -2.331 -21.047 1.00 81.56 216 GLU A CA 1
ATOM 1645 C C . GLU A 1 216 ? 13.831 -2.917 -19.817 1.00 81.56 216 GLU A C 1
ATOM 1647 O O . GLU A 1 216 ? 13.395 -3.953 -19.297 1.00 81.56 216 GLU A O 1
ATOM 1652 N N . ASP A 1 217 ? 14.881 -2.250 -19.341 1.00 88.12 217 ASP A N 1
ATOM 1653 C CA . ASP A 1 217 ? 15.621 -2.641 -18.152 1.00 88.12 217 ASP A CA 1
ATOM 1654 C C . ASP A 1 217 ? 15.107 -1.929 -16.891 1.00 88.12 217 ASP A C 1
ATOM 1656 O O . ASP A 1 217 ? 14.713 -0.762 -16.883 1.00 88.12 217 ASP A O 1
ATOM 1660 N N . PHE A 1 218 ? 15.102 -2.664 -15.785 1.00 89.44 218 PHE A N 1
ATOM 1661 C CA . PHE A 1 218 ? 14.691 -2.188 -14.473 1.00 89.44 218 PHE A CA 1
ATOM 1662 C C . PHE A 1 218 ? 15.736 -2.614 -13.459 1.00 89.44 218 PHE A C 1
ATOM 1664 O O . PHE A 1 218 ? 15.995 -3.806 -13.297 1.00 89.44 218 PHE A O 1
ATOM 1671 N N . THR A 1 219 ? 16.304 -1.645 -12.746 1.00 92.75 219 THR A N 1
ATOM 1672 C CA . THR A 1 219 ? 17.306 -1.896 -11.708 1.00 92.75 219 THR A CA 1
ATOM 1673 C C . THR A 1 219 ? 16.766 -1.526 -10.333 1.00 92.75 219 THR A C 1
ATOM 1675 O O . THR A 1 219 ? 16.105 -0.501 -10.166 1.00 92.75 219 THR A O 1
ATOM 1678 N N . GLY A 1 220 ? 17.065 -2.345 -9.328 1.00 94.81 220 GLY A N 1
ATOM 1679 C CA . GLY A 1 220 ? 16.760 -2.038 -7.933 1.00 94.81 220 GLY A CA 1
ATOM 1680 C C . GLY A 1 220 ? 17.084 -3.189 -6.991 1.00 94.81 220 GLY A C 1
ATOM 1681 O O . GLY A 1 220 ? 17.713 -4.168 -7.380 1.00 94.81 220 GLY A O 1
ATOM 1682 N N . TRP A 1 221 ? 16.662 -3.053 -5.739 1.00 97.19 221 TRP A N 1
ATOM 1683 C CA . TRP A 1 221 ? 16.885 -4.036 -4.683 1.00 97.19 221 TRP A CA 1
ATOM 1684 C C . TRP A 1 221 ? 15.665 -4.939 -4.497 1.00 97.19 221 TRP A C 1
ATOM 1686 O O . TRP A 1 221 ? 14.524 -4.469 -4.477 1.00 97.19 221 TRP A O 1
ATOM 1696 N N . VAL A 1 222 ? 15.908 -6.236 -4.325 1.00 97.62 222 VAL A N 1
ATOM 1697 C CA . VAL A 1 222 ? 14.883 -7.248 -4.034 1.00 97.62 222 VAL A CA 1
ATOM 1698 C C . VAL A 1 222 ? 15.318 -8.144 -2.872 1.00 97.62 222 VAL A C 1
ATOM 1700 O O . VAL A 1 222 ? 16.508 -8.254 -2.583 1.00 97.62 222 VAL A O 1
ATOM 1703 N N . ASP A 1 223 ? 14.353 -8.763 -2.187 1.00 96.12 223 ASP A N 1
ATOM 1704 C CA . ASP A 1 223 ? 14.611 -9.688 -1.071 1.00 96.12 223 ASP A CA 1
ATOM 1705 C C . ASP A 1 223 ? 15.381 -10.919 -1.576 1.00 96.12 223 ASP A C 1
ATOM 1707 O O . ASP A 1 223 ? 14.916 -11.605 -2.492 1.00 96.12 223 ASP A O 1
ATOM 1711 N N . GLU A 1 224 ? 16.548 -11.211 -0.994 1.00 95.19 224 GLU A N 1
ATOM 1712 C CA . GLU A 1 224 ? 17.414 -12.305 -1.455 1.00 95.19 224 GLU A CA 1
ATOM 1713 C C . GLU A 1 224 ? 16.726 -13.673 -1.375 1.00 95.19 224 GLU A C 1
ATOM 1715 O O . GLU A 1 224 ? 16.954 -14.541 -2.213 1.00 95.19 224 GLU A O 1
ATOM 1720 N N . ASN A 1 225 ? 15.816 -13.861 -0.412 1.00 95.31 225 ASN A N 1
ATOM 1721 C CA . ASN A 1 225 ? 15.128 -15.137 -0.206 1.00 95.31 225 ASN A CA 1
ATOM 1722 C C .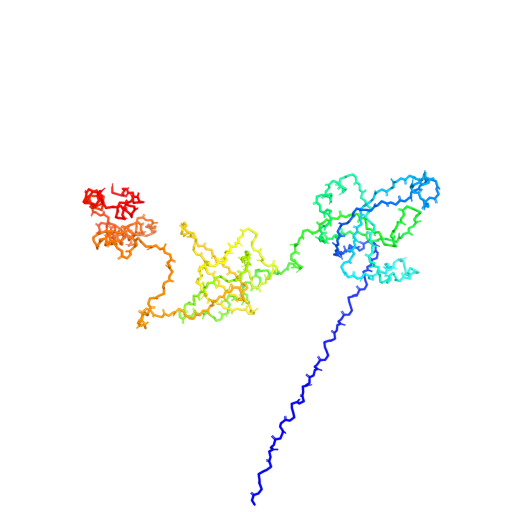 ASN A 1 225 ? 14.103 -15.424 -1.306 1.00 95.31 225 ASN A C 1
ATOM 1724 O O . ASN A 1 225 ? 13.512 -16.504 -1.358 1.00 95.31 225 ASN A O 1
ATOM 1728 N N . ARG A 1 226 ? 13.854 -14.445 -2.177 1.00 96.94 226 ARG A N 1
ATOM 1729 C CA . ARG A 1 226 ? 12.971 -14.567 -3.331 1.00 96.94 226 ARG A CA 1
ATOM 1730 C C . ARG A 1 226 ? 13.730 -14.887 -4.612 1.00 96.94 226 ARG A C 1
ATOM 1732 O O . ARG A 1 226 ? 13.086 -14.967 -5.654 1.00 96.94 226 ARG A O 1
ATOM 1739 N N . LEU A 1 227 ? 15.041 -15.124 -4.535 1.00 95.94 227 LEU A N 1
ATOM 1740 C CA . LEU A 1 227 ? 15.880 -15.516 -5.660 1.00 95.94 227 LEU A CA 1
ATOM 1741 C C . LEU A 1 227 ? 16.528 -16.879 -5.407 1.00 95.94 227 LEU A C 1
ATOM 1743 O O . LEU A 1 227 ? 17.036 -17.146 -4.320 1.00 95.94 227 LEU A O 1
ATOM 1747 N N . ASP A 1 228 ? 16.502 -17.743 -6.415 1.00 94.19 228 ASP A N 1
ATOM 1748 C CA . ASP A 1 228 ? 17.439 -18.858 -6.530 1.00 94.19 228 ASP A CA 1
ATOM 1749 C C . ASP A 1 228 ? 18.654 -18.344 -7.312 1.00 94.19 228 ASP A C 1
ATOM 1751 O O . ASP A 1 228 ? 18.590 -18.198 -8.532 1.00 94.19 228 ASP A O 1
ATOM 1755 N N . ALA A 1 229 ? 19.695 -17.922 -6.590 1.00 91.88 229 ALA A N 1
ATOM 1756 C CA . ALA A 1 229 ? 20.815 -17.146 -7.122 1.00 91.88 229 ALA A CA 1
ATOM 1757 C C . ALA A 1 229 ? 22.136 -17.924 -7.083 1.00 91.88 229 ALA A C 1
ATOM 1759 O O . ALA A 1 229 ? 22.448 -18.609 -6.106 1.00 91.88 229 ALA A O 1
ATOM 1760 N N . GLY A 1 230 ? 22.967 -17.748 -8.110 1.00 86.50 230 GLY A N 1
ATOM 1761 C CA . GLY A 1 230 ? 24.302 -18.333 -8.163 1.00 86.50 230 GLY A CA 1
ATOM 1762 C C . GLY A 1 230 ? 25.247 -17.605 -9.119 1.00 86.50 230 GLY A C 1
ATOM 1763 O O . GLY A 1 230 ? 24.818 -16.758 -9.905 1.00 86.50 230 GLY A O 1
ATOM 1764 N N . PRO A 1 231 ? 26.556 -17.923 -9.076 1.00 82.19 231 PRO A N 1
ATOM 1765 C CA . PRO A 1 231 ? 27.512 -17.355 -10.014 1.00 82.19 231 PRO A CA 1
ATOM 1766 C C . PRO A 1 231 ? 27.083 -17.657 -11.445 1.00 82.19 231 PRO A C 1
ATOM 1768 O O . PRO A 1 231 ? 26.724 -18.796 -11.760 1.00 82.19 231 PRO A O 1
ATOM 1771 N N . SER A 1 232 ? 27.148 -16.643 -12.312 1.00 65.50 232 SER A N 1
ATOM 1772 C CA . SER A 1 232 ? 27.004 -16.851 -13.750 1.00 65.50 232 SER A CA 1
ATOM 1773 C C . SER A 1 232 ? 28.048 -17.870 -14.174 1.00 65.50 232 SER A C 1
ATOM 1775 O O . SER A 1 232 ? 29.251 -17.636 -14.037 1.00 65.50 232 SER A O 1
ATOM 1777 N N . ARG A 1 233 ? 27.588 -19.045 -14.606 1.00 54.19 233 ARG A N 1
ATOM 1778 C CA . ARG A 1 233 ? 28.480 -20.069 -15.137 1.00 54.19 233 ARG A CA 1
ATOM 1779 C C . ARG A 1 233 ? 29.093 -19.496 -16.407 1.00 54.19 233 ARG A C 1
ATOM 1781 O O . ARG A 1 233 ? 28.364 -19.136 -17.325 1.00 54.19 233 ARG A O 1
ATOM 1788 N N . SER A 1 234 ? 30.417 -19.362 -16.419 1.00 44.44 234 SER A N 1
ATOM 1789 C CA . SER A 1 234 ? 31.165 -18.991 -17.616 1.00 44.44 234 SER A CA 1
ATOM 1790 C C . SER A 1 234 ? 30.793 -19.930 -18.757 1.00 44.44 234 SER A C 1
ATOM 1792 O O . SER A 1 234 ? 30.741 -21.143 -18.558 1.00 44.44 234 SER A O 1
ATOM 1794 N N . GLU A 1 235 ? 30.605 -19.370 -19.948 1.00 49.25 235 GLU A N 1
ATOM 1795 C CA . GLU A 1 235 ? 30.240 -20.065 -21.192 1.00 49.25 235 GLU A CA 1
ATOM 1796 C C . GLU A 1 235 ? 31.249 -21.160 -21.631 1.00 49.25 235 GLU A C 1
ATOM 1798 O O . GLU A 1 235 ? 31.021 -21.831 -22.633 1.00 49.25 235 GLU A O 1
ATOM 1803 N N . ASP A 1 236 ? 32.339 -21.379 -20.881 1.00 45.09 236 ASP A N 1
ATOM 1804 C CA . ASP A 1 236 ? 33.443 -22.303 -21.197 1.00 45.09 236 ASP A CA 1
ATOM 1805 C C . ASP A 1 236 ? 33.453 -23.616 -20.373 1.00 45.09 236 ASP A C 1
ATOM 1807 O O . ASP A 1 236 ? 34.234 -24.523 -20.651 1.00 45.09 236 ASP A O 1
ATOM 1811 N N . ASP A 1 237 ? 32.559 -23.785 -19.390 1.00 41.19 237 ASP A N 1
ATOM 1812 C CA . ASP A 1 237 ? 32.374 -25.079 -18.714 1.00 41.19 237 ASP A CA 1
ATOM 1813 C C . ASP A 1 237 ? 31.187 -25.816 -19.347 1.00 41.19 237 ASP A C 1
ATOM 1815 O O . ASP A 1 237 ? 30.029 -25.557 -19.025 1.00 41.19 237 ASP A O 1
ATOM 1819 N N . GLY A 1 238 ? 31.504 -26.721 -20.282 1.00 44.03 238 GLY A N 1
ATOM 1820 C CA . GLY A 1 238 ? 30.578 -27.477 -21.133 1.00 44.03 238 GLY A CA 1
ATOM 1821 C C . GLY A 1 238 ? 29.175 -27.713 -20.558 1.00 44.03 238 GLY A C 1
ATOM 1822 O O . GLY A 1 238 ? 28.999 -28.456 -19.593 1.00 44.03 238 GLY A O 1
ATOM 1823 N N . GLN A 1 239 ? 28.179 -27.115 -21.213 1.00 35.19 239 GLN A N 1
ATOM 1824 C CA . GLN A 1 239 ? 26.757 -27.258 -20.906 1.00 35.19 239 GLN A CA 1
ATOM 1825 C C . GLN A 1 239 ? 26.278 -28.713 -21.076 1.00 35.19 239 GLN A C 1
ATOM 1827 O O . GLN A 1 239 ? 26.343 -29.260 -22.180 1.00 35.19 239 GLN A O 1
ATOM 1832 N N . PRO A 1 240 ? 25.688 -29.341 -20.044 1.00 34.94 240 PRO A N 1
ATOM 1833 C CA . PRO A 1 240 ? 24.498 -30.147 -20.234 1.00 34.94 240 PRO A CA 1
ATOM 1834 C C . PRO A 1 240 ? 23.299 -29.197 -20.357 1.00 34.94 240 PRO A C 1
ATOM 1836 O O . PRO A 1 240 ? 23.073 -28.353 -19.495 1.00 34.94 24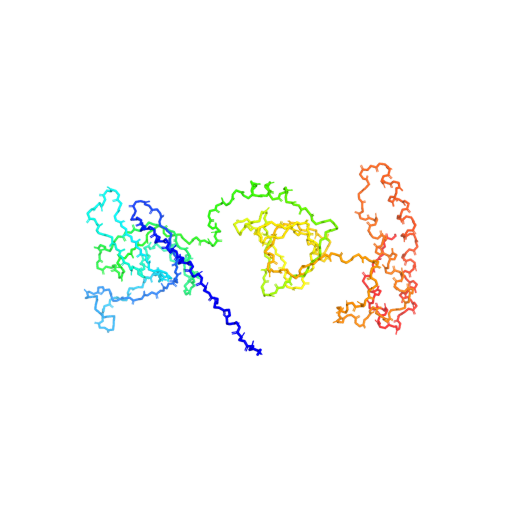0 PRO A O 1
ATOM 1839 N N . GLU A 1 241 ? 22.556 -29.348 -21.447 1.00 40.72 241 GLU A N 1
ATOM 1840 C CA . GLU A 1 241 ? 21.322 -28.636 -21.784 1.00 40.72 241 GLU A CA 1
ATOM 1841 C C . GLU A 1 241 ? 20.381 -28.414 -20.579 1.00 40.72 241 GLU A C 1
ATOM 1843 O O . GLU A 1 241 ? 19.798 -29.372 -20.057 1.00 40.72 241 GLU A O 1
ATOM 1848 N N . GLU A 1 242 ? 20.152 -27.156 -20.178 1.00 36.75 242 GLU A N 1
ATOM 1849 C CA . GLU A 1 242 ? 19.012 -26.801 -19.322 1.00 36.75 242 GLU A CA 1
ATOM 1850 C C . GLU A 1 242 ? 17.797 -26.408 -20.164 1.00 36.75 242 GLU A C 1
ATOM 1852 O O . GLU A 1 242 ? 17.537 -25.275 -20.554 1.00 36.75 242 GLU A O 1
ATOM 1857 N N . ARG A 1 243 ? 17.065 -27.482 -20.420 1.00 40.03 243 ARG A N 1
ATOM 1858 C CA . ARG A 1 243 ? 15.658 -27.637 -20.750 1.00 40.03 243 ARG A CA 1
ATOM 1859 C C . ARG A 1 243 ? 14.742 -26.687 -19.957 1.00 40.03 243 ARG A C 1
ATOM 1861 O O . ARG A 1 243 ? 14.206 -27.056 -18.915 1.00 40.03 243 ARG A O 1
ATOM 1868 N N . GLY A 1 244 ? 14.476 -25.514 -20.518 1.00 32.44 244 GLY A N 1
ATOM 1869 C CA . GLY A 1 244 ? 13.160 -24.885 -20.442 1.00 32.44 244 GLY A CA 1
ATOM 1870 C C . GLY A 1 244 ? 12.381 -25.253 -21.703 1.00 32.44 244 GLY A C 1
ATOM 1871 O O . GLY A 1 244 ? 12.654 -24.719 -22.770 1.00 32.44 244 GLY A O 1
ATOM 1872 N N . GLU A 1 245 ? 11.433 -26.186 -21.610 1.00 33.50 245 GLU A N 1
ATOM 1873 C CA . GLU A 1 245 ? 10.585 -26.575 -22.743 1.00 33.50 245 GLU A CA 1
ATOM 1874 C C . GLU A 1 245 ? 9.109 -26.703 -22.321 1.00 33.50 245 GLU A C 1
ATOM 1876 O O . GLU A 1 245 ? 8.827 -27.025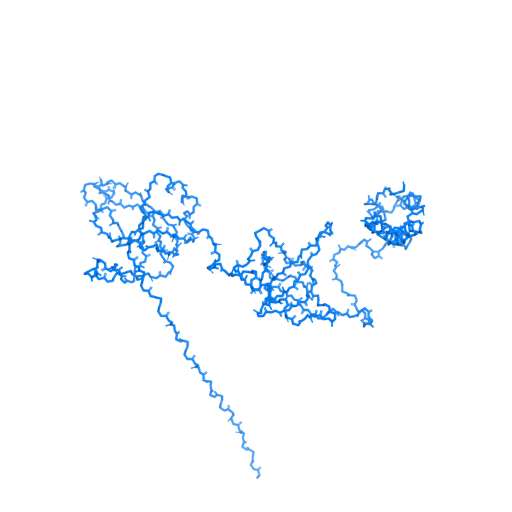 -21.165 1.00 33.50 245 GLU A O 1
ATOM 1881 N N . PRO A 1 246 ? 8.159 -26.476 -23.250 1.00 42.94 246 PRO A N 1
ATOM 1882 C CA . PRO A 1 246 ? 8.357 -26.672 -24.678 1.00 42.94 246 PRO A CA 1
ATOM 1883 C C . PRO A 1 246 ? 8.206 -25.389 -25.492 1.00 42.94 246 PRO A C 1
ATOM 1885 O O . PRO A 1 246 ? 7.113 -24.845 -25.623 1.00 42.94 246 PRO A O 1
ATOM 1888 N N . ALA A 1 247 ? 9.271 -25.015 -26.193 1.00 31.55 247 ALA A N 1
ATOM 1889 C CA . ALA A 1 247 ? 9.097 -24.715 -27.602 1.00 31.55 247 ALA A CA 1
ATOM 1890 C C . ALA A 1 247 ? 9.618 -25.933 -28.365 1.00 31.55 247 ALA A C 1
ATOM 1892 O O . ALA A 1 247 ? 10.749 -25.943 -28.843 1.00 31.55 247 ALA A O 1
ATOM 1893 N N . ALA A 1 248 ? 8.762 -26.946 -28.512 1.00 33.56 248 ALA A N 1
ATOM 1894 C CA . ALA A 1 248 ? 8.915 -28.030 -29.484 1.00 33.56 248 ALA A CA 1
ATOM 1895 C C . ALA A 1 248 ? 8.828 -27.496 -30.937 1.00 33.56 248 ALA A C 1
ATOM 1897 O O . ALA A 1 248 ? 8.107 -28.022 -31.777 1.00 33.56 248 ALA A O 1
ATOM 1898 N N . ALA A 1 249 ? 9.497 -26.377 -31.202 1.00 42.88 249 ALA A N 1
ATOM 1899 C CA . ALA A 1 249 ? 9.485 -25.640 -32.445 1.00 42.88 249 ALA A CA 1
ATOM 1900 C C . ALA A 1 249 ? 10.855 -25.041 -32.783 1.00 42.88 249 ALA A C 1
ATOM 1902 O O . ALA A 1 249 ? 11.001 -24.651 -33.926 1.00 42.88 249 ALA A O 1
ATOM 1903 N N . ALA A 1 250 ? 11.840 -24.966 -31.868 1.00 42.69 250 ALA A N 1
ATOM 1904 C CA . ALA A 1 250 ? 13.180 -24.441 -32.187 1.00 42.69 250 ALA A CA 1
ATOM 1905 C C . ALA A 1 250 ? 14.198 -25.543 -32.550 1.00 42.69 250 ALA A C 1
ATOM 1907 O O . ALA A 1 250 ? 15.008 -25.349 -33.451 1.00 42.69 250 ALA A O 1
ATOM 1908 N N . ALA A 1 251 ? 14.122 -26.721 -31.912 1.00 46.97 251 ALA A N 1
ATOM 1909 C CA . ALA A 1 251 ? 15.035 -27.847 -32.167 1.00 46.97 251 ALA A CA 1
ATOM 1910 C C . ALA A 1 251 ? 14.817 -28.546 -33.528 1.00 46.97 251 ALA A C 1
ATOM 1912 O O . ALA A 1 251 ? 15.691 -29.277 -33.986 1.00 46.97 251 ALA A O 1
ATOM 1913 N N . ASP A 1 252 ? 13.684 -28.286 -34.185 1.00 64.31 252 ASP A N 1
ATOM 1914 C CA . ASP A 1 252 ? 13.326 -28.845 -35.495 1.00 64.31 252 ASP A CA 1
ATOM 1915 C C . ASP A 1 252 ? 13.371 -27.801 -36.628 1.00 64.31 252 ASP A C 1
ATOM 1917 O O . ASP A 1 252 ? 12.959 -28.095 -37.754 1.00 64.31 252 ASP A O 1
ATOM 1921 N N . LEU A 1 253 ? 13.857 -26.575 -36.374 1.00 72.38 253 LEU A N 1
ATOM 1922 C CA . LEU A 1 253 ? 13.936 -25.582 -37.444 1.00 72.38 253 LEU A CA 1
ATOM 1923 C C . LEU A 1 253 ? 15.048 -25.923 -38.436 1.00 72.38 253 LEU A C 1
ATOM 1925 O O . LEU A 1 253 ? 16.157 -26.299 -38.047 1.00 72.38 253 LEU A O 1
ATOM 1929 N N . PRO A 1 254 ? 14.791 -25.729 -39.737 1.00 90.31 254 PRO A N 1
ATOM 1930 C CA . PRO A 1 254 ? 15.838 -25.773 -40.739 1.00 90.31 254 PRO A CA 1
ATOM 1931 C C . PRO A 1 254 ? 16.987 -24.819 -40.387 1.00 90.31 254 PRO A C 1
ATOM 1933 O O . PRO A 1 254 ? 16.760 -23.674 -39.997 1.00 90.31 254 PRO A O 1
ATOM 1936 N N . GLY A 1 255 ? 18.231 -25.274 -40.560 1.00 88.75 255 GLY A N 1
ATOM 1937 C CA . GLY A 1 255 ? 19.410 -24.489 -40.177 1.00 88.75 255 GLY A CA 1
ATOM 1938 C C . GLY A 1 255 ? 19.500 -23.118 -40.858 1.00 88.75 255 GLY A C 1
ATOM 1939 O O . GLY A 1 255 ? 20.004 -22.179 -40.260 1.00 88.75 255 GLY A O 1
ATOM 1940 N N . ASP A 1 256 ? 18.961 -22.961 -42.070 1.00 93.31 256 ASP A N 1
ATOM 1941 C CA . ASP A 1 256 ? 18.894 -21.668 -42.762 1.00 93.31 256 ASP A CA 1
ATOM 1942 C C . ASP A 1 256 ? 17.842 -20.712 -42.173 1.00 93.31 256 ASP A C 1
ATOM 1944 O O . ASP A 1 256 ? 18.044 -19.499 -42.226 1.00 93.31 256 ASP A O 1
ATOM 1948 N N . VAL A 1 257 ? 16.770 -21.230 -41.562 1.00 89.81 257 VAL A N 1
ATOM 1949 C CA . VAL A 1 257 ? 15.809 -20.439 -40.770 1.00 89.81 257 VAL A CA 1
ATOM 1950 C C . VAL A 1 257 ? 16.448 -19.987 -39.456 1.00 89.81 257 VAL A C 1
ATOM 1952 O O . VAL A 1 257 ? 16.316 -18.822 -39.091 1.00 89.81 257 VAL A O 1
ATOM 1955 N N . ALA A 1 258 ? 17.195 -20.868 -38.785 1.00 84.06 258 ALA A N 1
ATOM 1956 C CA . ALA A 1 258 ? 17.916 -20.528 -37.557 1.00 84.06 258 ALA A CA 1
ATOM 1957 C C . ALA A 1 258 ? 19.015 -19.475 -37.801 1.00 84.06 258 ALA A C 1
ATOM 1959 O O . ALA A 1 258 ? 19.062 -18.461 -37.110 1.00 84.06 258 ALA A O 1
ATOM 1960 N N . SER A 1 259 ? 19.847 -19.653 -38.835 1.00 89.06 259 SER A N 1
ATOM 1961 C CA . SER A 1 259 ? 20.872 -18.663 -39.202 1.00 89.06 259 SER A CA 1
ATOM 1962 C C . SER A 1 259 ? 20.274 -17.327 -39.653 1.00 89.06 259 SER A C 1
ATOM 1964 O O . SER A 1 259 ? 20.874 -16.278 -39.431 1.00 89.06 259 SER A O 1
ATOM 1966 N N . PHE A 1 260 ? 19.097 -17.338 -40.287 1.00 94.19 260 PHE A N 1
ATOM 1967 C CA . PHE A 1 260 ? 18.374 -16.103 -40.591 1.00 94.19 260 PHE A CA 1
ATOM 1968 C C . PHE A 1 260 ? 17.904 -15.392 -39.321 1.00 94.19 260 PHE A C 1
ATOM 1970 O O . PHE A 1 260 ? 18.116 -14.190 -39.212 1.00 94.19 260 PHE A O 1
ATOM 1977 N N . ALA A 1 261 ? 17.316 -16.117 -38.365 1.00 85.12 261 ALA A N 1
ATOM 1978 C CA . ALA A 1 261 ? 16.854 -15.548 -37.101 1.00 85.12 261 ALA A CA 1
ATOM 1979 C C . ALA A 1 261 ? 17.991 -14.854 -36.333 1.00 85.12 261 ALA A C 1
ATOM 1981 O O . ALA A 1 261 ? 17.821 -13.734 -35.856 1.00 85.12 261 ALA A O 1
ATOM 1982 N N . GLU A 1 262 ? 19.165 -15.486 -36.276 1.00 84.19 262 GLU A N 1
ATOM 1983 C CA . GLU A 1 262 ? 20.369 -14.915 -35.665 1.00 84.19 262 GLU A CA 1
ATOM 1984 C C . GLU A 1 262 ? 20.847 -13.657 -36.404 1.00 84.19 262 GLU A C 1
ATOM 1986 O O . GLU A 1 262 ? 21.108 -12.622 -35.788 1.00 84.19 262 GLU A O 1
ATOM 1991 N N . ARG A 1 263 ? 20.932 -13.710 -37.739 1.00 93.69 263 ARG A N 1
ATOM 1992 C CA . ARG A 1 263 ? 21.321 -12.551 -38.556 1.00 93.69 263 ARG A CA 1
ATOM 1993 C C . ARG A 1 263 ? 20.345 -11.381 -38.383 1.00 93.69 263 ARG A C 1
ATOM 1995 O O . ARG A 1 263 ? 20.785 -10.240 -38.269 1.00 93.69 263 ARG A O 1
ATOM 2002 N N . TYR A 1 264 ? 19.046 -11.668 -38.354 1.00 91.12 264 TYR A N 1
ATOM 2003 C CA . TYR A 1 264 ? 17.981 -10.679 -38.200 1.00 91.12 264 TYR A CA 1
ATOM 2004 C C . TYR A 1 264 ? 18.014 -10.011 -36.825 1.00 91.12 264 TYR A C 1
ATOM 2006 O O . TYR A 1 264 ? 17.990 -8.786 -36.759 1.00 91.12 264 TYR A O 1
ATOM 2014 N N . ALA A 1 265 ? 18.190 -10.781 -35.748 1.00 82.31 265 ALA A N 1
ATOM 2015 C CA . ALA A 1 265 ? 18.342 -10.228 -34.402 1.00 82.31 265 ALA A CA 1
ATOM 2016 C C . ALA A 1 265 ? 19.542 -9.268 -34.297 1.00 82.31 265 ALA A C 1
ATOM 2018 O O . ALA A 1 265 ? 19.430 -8.189 -33.719 1.00 82.31 265 ALA A O 1
ATOM 2019 N N . ASN A 1 266 ? 20.678 -9.625 -34.907 1.00 82.62 266 ASN A N 1
ATOM 2020 C CA . ASN A 1 266 ? 21.850 -8.749 -34.939 1.00 82.62 266 ASN A CA 1
ATOM 2021 C C . ASN A 1 266 ? 21.607 -7.489 -35.790 1.00 82.62 266 ASN A C 1
ATOM 2023 O O . ASN A 1 266 ? 22.010 -6.403 -35.389 1.00 82.62 266 ASN A O 1
ATOM 2027 N N . CYS A 1 267 ? 20.923 -7.604 -36.933 1.00 91.38 267 CYS A N 1
ATOM 2028 C CA . CYS A 1 267 ? 20.528 -6.447 -37.742 1.00 91.38 267 CYS A CA 1
ATOM 2029 C C . CYS A 1 267 ? 19.651 -5.459 -36.946 1.00 91.38 267 CYS A C 1
ATOM 2031 O O . CYS A 1 267 ? 19.981 -4.276 -36.874 1.00 91.38 267 CYS A O 1
ATOM 2033 N N . GLU A 1 268 ? 18.577 -5.934 -36.304 1.00 86.44 268 GLU A N 1
ATOM 2034 C CA . GLU A 1 268 ? 17.683 -5.079 -35.508 1.00 86.44 268 GLU A CA 1
ATOM 2035 C C . GLU A 1 268 ? 18.395 -4.428 -34.321 1.00 86.44 268 GLU A C 1
ATOM 2037 O O . GLU A 1 268 ? 18.152 -3.255 -34.037 1.00 86.44 268 GLU A O 1
ATOM 2042 N N . HIS A 1 269 ? 19.312 -5.153 -33.673 1.00 83.25 269 HIS A N 1
ATOM 2043 C CA . HIS A 1 269 ? 20.137 -4.599 -32.606 1.00 83.25 269 HIS A CA 1
ATOM 2044 C C . HIS A 1 269 ? 20.902 -3.359 -33.086 1.00 83.25 269 HIS A C 1
ATOM 2046 O O . HIS A 1 269 ? 20.743 -2.290 -32.507 1.00 83.25 269 HIS A O 1
ATOM 2052 N N . PHE A 1 270 ? 21.660 -3.457 -34.184 1.00 88.12 270 PHE A N 1
ATOM 2053 C CA . PHE A 1 270 ? 22.438 -2.317 -34.683 1.00 88.12 270 PHE A CA 1
ATOM 2054 C C . PHE A 1 270 ? 21.580 -1.197 -35.292 1.00 88.12 270 PHE A C 1
ATOM 2056 O O . PHE A 1 270 ? 22.007 -0.044 -35.270 1.00 88.12 270 PHE A O 1
ATOM 2063 N N . LEU A 1 271 ? 20.381 -1.497 -35.807 1.00 88.06 271 LEU A N 1
ATOM 2064 C CA . LEU A 1 271 ? 19.433 -0.477 -36.280 1.00 88.06 271 LEU A CA 1
ATOM 2065 C C . LEU A 1 271 ? 18.867 0.388 -35.143 1.00 88.06 271 LEU A C 1
ATOM 2067 O O . LEU A 1 271 ? 18.534 1.550 -35.377 1.00 88.06 271 LEU A O 1
ATOM 2071 N N . GLY A 1 272 ? 18.739 -0.170 -33.937 1.00 82.62 272 GLY A N 1
ATOM 2072 C CA . GLY A 1 272 ? 18.197 0.524 -32.765 1.00 82.62 272 GLY A CA 1
ATOM 2073 C C . GLY A 1 272 ? 19.213 1.354 -31.974 1.00 82.62 272 GLY A C 1
ATOM 2074 O O . GLY A 1 272 ? 18.831 2.032 -31.025 1.00 82.62 272 GLY A O 1
ATOM 2075 N N . GLU A 1 273 ? 20.493 1.294 -32.335 1.00 83.88 273 GLU A N 1
ATOM 2076 C CA . GLU A 1 273 ? 21.589 1.913 -31.587 1.00 83.88 273 GLU A CA 1
ATOM 2077 C C . GLU A 1 273 ? 21.804 3.392 -31.957 1.00 83.88 273 GLU A C 1
ATOM 2079 O O . GLU A 1 273 ? 21.739 3.787 -33.124 1.00 83.88 273 GLU A O 1
ATOM 2084 N N . ASP A 1 274 ? 22.125 4.220 -30.958 1.00 81.88 274 ASP A N 1
ATOM 2085 C CA . ASP A 1 274 ? 22.302 5.664 -31.140 1.00 81.88 274 ASP A CA 1
ATOM 2086 C C . ASP A 1 274 ? 23.687 6.028 -31.726 1.00 81.88 274 ASP A C 1
ATOM 2088 O O . ASP A 1 274 ? 24.727 5.706 -31.136 1.00 81.88 274 ASP A O 1
ATOM 2092 N N . PRO A 1 275 ? 23.757 6.807 -32.825 1.00 91.88 275 PRO A N 1
ATOM 2093 C CA . PRO A 1 275 ? 25.011 7.313 -33.384 1.00 91.88 275 PRO A CA 1
ATOM 2094 C C . PRO A 1 275 ? 25.468 8.595 -32.661 1.00 91.88 275 PRO A C 1
ATOM 2096 O O . PRO A 1 275 ? 25.563 9.667 -33.264 1.00 91.88 275 PRO A O 1
ATOM 2099 N N . TYR A 1 276 ? 25.721 8.514 -31.350 1.00 83.00 276 TYR A N 1
ATOM 2100 C CA . TYR A 1 276 ? 25.995 9.690 -30.505 1.00 83.00 276 TYR A CA 1
ATOM 2101 C C . TYR A 1 276 ? 27.318 10.410 -30.827 1.00 83.00 276 TYR A C 1
ATOM 2103 O O . TYR A 1 276 ? 27.505 11.566 -30.437 1.00 83.00 276 TYR A O 1
ATOM 2111 N N . ASP A 1 277 ? 28.221 9.765 -31.567 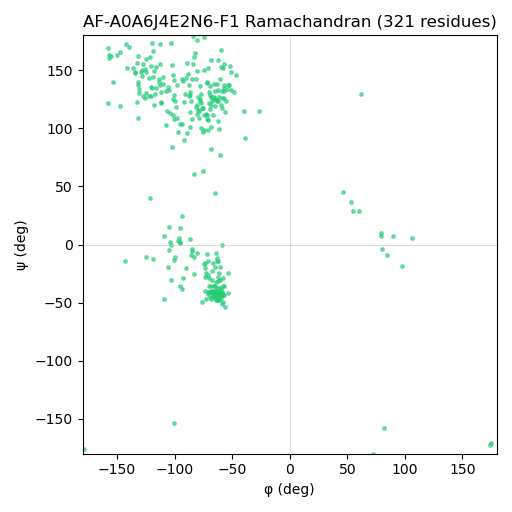1.00 94.62 277 ASP A N 1
ATOM 2112 C CA . ASP A 1 277 ? 29.400 10.390 -32.159 1.00 94.62 277 ASP A CA 1
ATOM 2113 C C . ASP A 1 277 ? 29.722 9.832 -33.560 1.00 94.62 277 ASP A C 1
ATOM 2115 O O . ASP A 1 277 ? 29.102 8.887 -34.050 1.00 94.62 277 ASP A O 1
ATOM 2119 N N . ALA A 1 278 ? 30.686 10.462 -34.238 1.00 93.00 278 ALA A N 1
ATOM 2120 C CA . ALA A 1 278 ? 31.029 10.154 -35.626 1.00 93.00 278 ALA A CA 1
ATOM 2121 C C . ALA A 1 278 ? 31.775 8.819 -35.815 1.00 93.00 278 ALA A C 1
ATOM 2123 O O . ALA A 1 278 ? 31.739 8.264 -36.914 1.00 93.00 278 ALA A O 1
ATOM 2124 N N . GLU A 1 279 ? 32.471 8.324 -34.791 1.00 93.12 279 GLU A N 1
ATOM 2125 C CA . GLU A 1 279 ? 33.154 7.029 -34.842 1.00 93.12 279 GLU A CA 1
ATOM 2126 C C . GLU A 1 279 ? 32.120 5.916 -34.705 1.00 93.12 279 GLU A C 1
ATOM 2128 O O . GLU A 1 279 ? 32.013 5.067 -35.593 1.00 93.12 279 GLU A O 1
ATOM 2133 N N . ARG A 1 280 ? 31.248 6.026 -33.698 1.00 93.12 280 ARG A N 1
ATOM 2134 C CA . ARG A 1 280 ? 30.119 5.122 -33.490 1.00 93.12 280 ARG A CA 1
ATOM 2135 C C . ARG A 1 280 ? 29.182 5.095 -34.693 1.00 93.12 280 ARG A C 1
ATOM 2137 O O . ARG A 1 280 ? 28.808 4.022 -35.152 1.00 93.12 280 ARG A O 1
ATOM 2144 N N . ALA A 1 281 ? 28.863 6.252 -35.276 1.00 92.50 281 ALA A N 1
ATOM 2145 C CA . ALA A 1 281 ? 28.036 6.326 -36.482 1.00 92.50 281 ALA A CA 1
ATOM 2146 C C . ALA A 1 281 ? 28.618 5.514 -37.654 1.00 92.50 281 ALA A C 1
ATOM 2148 O O . ALA A 1 281 ? 27.874 4.921 -38.434 1.00 92.50 281 ALA A O 1
ATOM 2149 N N . LYS A 1 282 ? 29.950 5.476 -37.785 1.00 96.19 282 LYS A N 1
ATOM 2150 C CA . LYS A 1 282 ? 30.629 4.714 -38.837 1.00 96.19 282 LYS A CA 1
ATOM 2151 C C . LYS A 1 282 ? 30.592 3.210 -38.561 1.00 96.19 282 LYS A C 1
ATOM 2153 O O . LYS A 1 282 ? 30.397 2.441 -39.499 1.00 96.19 282 LYS A O 1
ATOM 2158 N N . GLU A 1 283 ? 30.772 2.806 -37.308 1.00 90.69 283 GLU A N 1
ATOM 2159 C CA . GLU A 1 283 ? 30.660 1.405 -36.887 1.00 90.69 283 GLU A CA 1
ATOM 2160 C C . GLU A 1 283 ? 29.247 0.865 -37.109 1.00 90.69 283 GLU A C 1
ATOM 2162 O O . GLU A 1 283 ? 29.085 -0.189 -37.718 1.00 90.69 283 GLU A O 1
ATOM 2167 N N . LEU A 1 284 ? 28.228 1.621 -36.686 1.00 90.06 284 LEU A N 1
ATOM 2168 C CA . LEU A 1 284 ? 26.824 1.255 -36.870 1.00 90.06 284 LEU A CA 1
ATOM 2169 C C . LEU A 1 284 ? 26.476 1.130 -38.352 1.00 90.06 284 LEU A C 1
ATOM 2171 O O . LEU A 1 284 ? 25.892 0.133 -38.762 1.00 90.06 284 LEU A O 1
ATOM 2175 N N . ALA A 1 285 ? 26.902 2.091 -39.177 1.00 94.81 285 ALA A N 1
ATOM 2176 C CA . ALA A 1 285 ? 26.676 2.028 -40.617 1.00 94.81 285 ALA A CA 1
ATOM 2177 C C . ALA A 1 285 ? 27.321 0.787 -41.259 1.00 94.81 285 ALA A C 1
ATOM 2179 O O . ALA A 1 285 ? 26.722 0.182 -42.143 1.00 94.81 285 ALA A O 1
ATOM 2180 N N . GLN A 1 286 ? 28.519 0.391 -40.816 1.00 95.50 286 GLN A N 1
ATOM 2181 C CA . GLN A 1 286 ? 29.173 -0.819 -41.312 1.00 95.50 286 GLN A CA 1
ATOM 2182 C C . GLN A 1 286 ? 28.443 -2.090 -40.854 1.00 95.50 286 GLN A C 1
ATOM 2184 O O . GLN A 1 286 ? 28.208 -2.976 -41.671 1.00 95.50 286 GLN A O 1
ATOM 2189 N N . ALA A 1 287 ? 28.057 -2.173 -39.580 1.00 92.12 287 ALA A N 1
ATOM 2190 C CA . ALA A 1 287 ? 27.349 -3.331 -39.039 1.00 92.12 287 ALA A CA 1
ATOM 2191 C C . ALA A 1 287 ? 25.970 -3.517 -39.693 1.00 92.12 287 ALA A C 1
ATOM 2193 O O . ALA A 1 287 ? 25.613 -4.631 -40.074 1.00 92.12 287 ALA A O 1
ATOM 2194 N N . VAL A 1 288 ? 25.224 -2.425 -39.892 1.00 95.44 288 VAL A N 1
ATOM 2195 C CA . VAL A 1 288 ? 23.936 -2.434 -40.600 1.00 95.44 288 VAL A CA 1
ATOM 2196 C C . VAL A 1 288 ? 24.117 -2.864 -42.057 1.00 95.44 288 VAL A C 1
ATOM 2198 O O . VAL A 1 288 ? 23.385 -3.732 -42.521 1.00 95.44 288 VAL A O 1
ATOM 2201 N N . GLU A 1 289 ? 25.116 -2.341 -42.771 1.00 95.62 289 GLU A N 1
ATOM 2202 C CA . GLU A 1 289 ? 25.409 -2.767 -44.149 1.00 95.62 289 GLU A CA 1
ATOM 2203 C C . GLU A 1 289 ? 25.750 -4.267 -44.231 1.00 95.62 289 GLU A C 1
ATOM 2205 O O . GLU A 1 289 ? 25.294 -4.972 -45.128 1.00 95.62 289 GLU A O 1
ATOM 2210 N N . GLU A 1 290 ? 26.534 -4.790 -43.289 1.00 94.12 290 GLU A N 1
ATOM 2211 C CA . GLU A 1 290 ? 26.927 -6.202 -43.285 1.00 94.12 290 GLU A CA 1
ATOM 2212 C C . GLU A 1 290 ? 25.755 -7.136 -42.930 1.00 94.12 290 GLU A C 1
ATOM 2214 O O . GLU A 1 290 ? 25.577 -8.198 -43.541 1.00 94.12 290 GLU A O 1
ATOM 2219 N N . LEU A 1 291 ? 24.933 -6.754 -41.951 1.00 93.38 291 LEU A N 1
ATOM 2220 C CA . LEU A 1 291 ? 23.914 -7.632 -41.375 1.00 93.38 291 LEU A CA 1
ATOM 2221 C C . LEU A 1 291 ? 22.546 -7.480 -42.033 1.00 93.38 291 LEU A C 1
ATOM 2223 O O . LEU A 1 291 ? 21.882 -8.495 -42.245 1.00 93.38 291 LEU A O 1
ATOM 2227 N N . CYS A 1 292 ? 22.145 -6.265 -42.399 1.00 95.94 292 CYS A N 1
ATOM 2228 C CA . CYS A 1 292 ? 20.800 -5.970 -42.888 1.00 95.94 292 CYS A CA 1
ATOM 2229 C C . CYS A 1 292 ? 20.679 -6.039 -44.415 1.00 95.94 292 CYS A C 1
ATOM 2231 O O . CYS A 1 292 ? 19.617 -6.400 -44.915 1.00 95.94 292 CYS A O 1
ATOM 2233 N N . THR A 1 293 ? 21.743 -5.771 -45.180 1.00 96.69 293 THR A N 1
ATOM 2234 C CA . THR A 1 293 ? 21.646 -5.759 -46.650 1.00 96.69 293 THR A CA 1
ATOM 2235 C C . THR A 1 293 ? 21.200 -7.122 -47.202 1.00 96.69 293 THR A C 1
ATOM 2237 O O . THR A 1 293 ? 21.861 -8.155 -47.024 1.00 96.69 293 THR A O 1
ATOM 2240 N N . GLY A 1 294 ? 20.066 -7.141 -47.906 1.00 97.00 294 GLY A N 1
ATOM 2241 C CA . GLY A 1 294 ? 19.462 -8.330 -48.504 1.00 97.00 294 GLY A CA 1
ATOM 2242 C C . GLY A 1 294 ? 18.682 -9.216 -47.529 1.00 97.00 294 GLY A C 1
ATOM 2243 O O . GLY A 1 294 ? 18.319 -10.339 -47.899 1.00 97.00 294 GLY A O 1
ATOM 2244 N N . ILE A 1 295 ? 18.431 -8.760 -46.299 1.00 95.38 295 ILE A N 1
ATOM 2245 C CA . ILE A 1 295 ? 17.748 -9.559 -45.276 1.00 95.38 295 ILE A CA 1
ATOM 2246 C C . ILE A 1 295 ? 16.262 -9.771 -45.595 1.00 95.38 295 ILE A C 1
ATOM 2248 O O . ILE A 1 295 ? 15.750 -10.878 -45.428 1.00 95.38 295 ILE A O 1
ATOM 2252 N N . ASP A 1 296 ? 15.601 -8.778 -46.190 1.00 97.12 296 ASP A N 1
ATOM 2253 C CA . ASP A 1 296 ? 14.209 -8.875 -46.641 1.00 97.12 296 ASP A CA 1
ATOM 2254 C C . ASP A 1 296 ? 14.038 -9.895 -47.770 1.00 97.12 296 ASP A C 1
ATOM 2256 O O . ASP A 1 296 ? 13.090 -10.685 -47.790 1.00 97.12 296 ASP A O 1
ATOM 2260 N N . ALA A 1 297 ? 14.989 -9.915 -48.707 1.00 97.75 297 ALA A N 1
ATOM 2261 C CA . ALA A 1 297 ? 15.012 -10.896 -49.785 1.00 97.75 297 ALA A CA 1
ATOM 2262 C C . ALA A 1 297 ? 15.255 -12.316 -49.244 1.00 97.75 297 ALA A C 1
ATOM 2264 O O . ALA A 1 297 ? 14.672 -13.279 -49.748 1.00 97.75 297 ALA A O 1
ATOM 2265 N N . GLN A 1 298 ? 16.085 -12.450 -48.203 1.00 97.06 298 GLN A N 1
ATOM 2266 C CA . GLN A 1 298 ? 16.308 -13.717 -47.507 1.00 97.06 298 GLN A CA 1
ATOM 2267 C C . GLN A 1 298 ? 15.040 -14.189 -46.777 1.00 97.06 298 GLN A C 1
ATOM 2269 O O . GLN A 1 298 ? 14.687 -15.365 -46.890 1.00 97.06 298 GLN A O 1
ATOM 2274 N N . LEU A 1 299 ? 14.316 -13.288 -46.104 1.00 97.06 299 LEU A N 1
ATOM 2275 C CA . LEU A 1 299 ? 13.039 -13.586 -45.447 1.00 97.06 299 LEU A CA 1
ATOM 2276 C C . LEU A 1 299 ? 11.978 -14.058 -46.451 1.00 97.06 299 LEU A C 1
ATOM 2278 O O . LEU A 1 299 ? 11.336 -15.090 -46.237 1.00 97.06 299 LEU A O 1
ATOM 2282 N N . ASP A 1 300 ? 11.817 -13.347 -47.570 1.00 97.44 300 ASP A N 1
ATOM 2283 C CA . ASP A 1 300 ? 10.877 -13.722 -48.633 1.00 97.44 300 ASP A CA 1
ATOM 2284 C C . ASP A 1 300 ? 11.224 -15.100 -49.229 1.00 97.44 300 ASP A C 1
ATOM 2286 O O . ASP A 1 300 ? 10.341 -15.945 -49.423 1.00 97.44 300 ASP A O 1
ATOM 2290 N N . ALA A 1 301 ? 12.514 -15.372 -49.457 1.00 97.75 301 ALA A N 1
ATOM 2291 C CA . ALA A 1 301 ? 12.984 -16.663 -49.953 1.00 97.75 301 ALA A CA 1
ATOM 2292 C C . ALA A 1 301 ? 12.701 -17.808 -48.965 1.00 97.75 301 ALA A C 1
ATOM 2294 O O . ALA A 1 301 ? 12.244 -18.878 -49.380 1.00 97.75 301 ALA A O 1
ATOM 2295 N N . LEU A 1 302 ? 12.924 -17.592 -47.664 1.00 96.31 302 LEU A N 1
ATOM 2296 C CA . LEU A 1 302 ? 12.650 -18.584 -46.622 1.00 96.31 302 LEU A CA 1
ATOM 2297 C C . LEU A 1 302 ? 11.150 -18.855 -46.480 1.00 96.31 302 LEU A C 1
ATOM 2299 O O . LEU A 1 302 ? 10.741 -20.017 -46.480 1.00 96.31 302 LEU A O 1
ATOM 2303 N N . ARG A 1 303 ? 10.314 -17.810 -46.470 1.00 96.25 303 ARG A N 1
ATOM 2304 C CA . ARG A 1 303 ? 8.847 -17.949 -46.459 1.00 96.25 303 ARG A CA 1
ATOM 2305 C C . ARG A 1 303 ? 8.343 -18.728 -47.671 1.00 96.25 303 ARG A C 1
ATOM 2307 O O . ARG A 1 303 ? 7.479 -19.590 -47.538 1.00 96.25 303 ARG A O 1
ATOM 2314 N N . GLN A 1 304 ? 8.905 -18.480 -48.855 1.00 96.62 304 GLN A N 1
ATOM 2315 C CA . GLN A 1 304 ? 8.538 -19.219 -50.062 1.00 96.62 304 GLN A CA 1
ATOM 2316 C C . GLN A 1 304 ? 8.984 -20.689 -50.012 1.00 96.62 304 GLN A C 1
ATOM 2318 O O . GLN A 1 304 ? 8.239 -21.571 -50.465 1.00 96.62 304 GLN A O 1
ATOM 2323 N N . ARG A 1 305 ? 10.195 -20.947 -49.503 1.00 96.56 305 ARG A N 1
ATOM 2324 C CA . ARG A 1 305 ? 10.805 -22.280 -49.403 1.00 96.56 305 ARG A CA 1
ATOM 2325 C C . ARG A 1 305 ? 10.069 -23.176 -48.410 1.00 96.56 305 ARG A C 1
ATOM 2327 O O . ARG A 1 305 ? 9.863 -24.348 -48.716 1.00 96.56 305 ARG A O 1
ATOM 2334 N N . TYR A 1 306 ? 9.650 -22.618 -47.277 1.00 95.38 306 TYR A N 1
ATOM 2335 C CA . TYR A 1 306 ? 9.055 -23.348 -46.155 1.00 95.38 306 TYR A CA 1
ATOM 2336 C C . TYR A 1 306 ? 7.536 -23.183 -46.019 1.00 95.38 306 TYR A C 1
ATOM 2338 O O . TYR A 1 306 ? 6.970 -23.576 -45.009 1.00 95.38 306 TYR A O 1
ATOM 2346 N N . ARG A 1 307 ? 6.850 -22.674 -47.050 1.00 94.56 307 ARG A N 1
ATOM 2347 C CA . ARG A 1 307 ? 5.392 -22.421 -47.042 1.00 94.56 307 ARG A CA 1
ATOM 2348 C C . ARG A 1 307 ? 4.505 -23.619 -46.660 1.00 94.56 307 ARG A C 1
ATOM 2350 O O . ARG A 1 307 ? 3.365 -23.420 -46.259 1.00 94.56 307 ARG A O 1
ATOM 2357 N N . ASP A 1 308 ? 5.002 -24.841 -46.855 1.00 93.00 308 ASP A N 1
ATOM 2358 C CA . ASP A 1 308 ? 4.284 -26.094 -46.584 1.00 93.00 308 ASP A CA 1
ATOM 2359 C C . ASP A 1 308 ? 4.766 -26.760 -45.271 1.00 93.00 308 ASP A C 1
ATOM 2361 O O . ASP A 1 308 ? 4.265 -27.815 -44.884 1.00 93.00 308 ASP A O 1
ATOM 2365 N N . ASP A 1 309 ? 5.731 -26.142 -44.579 1.00 90.31 309 ASP A N 1
ATOM 2366 C CA . ASP A 1 309 ? 6.258 -26.555 -43.279 1.00 90.31 309 ASP A CA 1
ATOM 2367 C C . ASP A 1 309 ? 5.651 -25.671 -42.183 1.00 90.31 309 ASP A C 1
ATOM 2369 O O . ASP A 1 309 ? 5.908 -24.466 -42.111 1.00 90.31 309 ASP A O 1
ATOM 2373 N N . ALA A 1 310 ? 4.806 -26.264 -41.339 1.00 84.44 310 ALA A N 1
ATOM 2374 C CA . ALA A 1 310 ? 4.069 -25.529 -40.317 1.00 84.44 310 ALA A CA 1
ATOM 2375 C C . ALA A 1 310 ? 4.987 -24.910 -39.250 1.00 84.44 310 ALA A C 1
ATOM 2377 O O . ALA A 1 310 ? 4.713 -23.799 -38.800 1.00 84.44 310 ALA A O 1
ATOM 2378 N N . ALA A 1 311 ? 6.075 -25.591 -38.875 1.00 81.00 311 ALA A N 1
ATOM 2379 C CA . ALA A 1 311 ? 6.993 -25.122 -37.841 1.00 81.00 311 ALA A CA 1
ATOM 2380 C C . ALA A 1 311 ? 7.840 -23.953 -38.356 1.00 81.00 311 ALA A C 1
ATOM 2382 O O . ALA A 1 311 ? 7.900 -22.899 -37.722 1.00 81.00 311 ALA A O 1
ATOM 2383 N N . ALA A 1 312 ? 8.411 -24.087 -39.553 1.00 83.62 312 ALA A N 1
ATOM 2384 C CA . ALA A 1 312 ? 9.179 -23.016 -40.177 1.00 83.62 312 ALA A CA 1
ATOM 2385 C C . ALA A 1 312 ? 8.293 -21.825 -40.583 1.00 83.62 312 ALA A C 1
ATOM 2387 O O . ALA A 1 312 ? 8.701 -20.677 -40.419 1.00 83.62 312 ALA A O 1
ATOM 2388 N N . THR A 1 313 ? 7.056 -22.060 -41.037 1.00 82.81 313 THR A N 1
ATOM 2389 C CA . THR A 1 313 ? 6.092 -20.976 -41.304 1.00 82.81 313 THR A CA 1
ATOM 2390 C C . THR A 1 313 ? 5.732 -20.224 -40.024 1.00 82.81 313 THR A C 1
ATOM 2392 O O . THR A 1 313 ? 5.697 -18.995 -40.036 1.00 82.81 313 THR A O 1
ATOM 2395 N N . GLN A 1 314 ? 5.494 -20.934 -38.916 1.00 82.81 314 GLN A N 1
ATOM 2396 C CA . GLN A 1 314 ? 5.228 -20.315 -37.618 1.00 82.81 314 GLN A CA 1
ATOM 2397 C C . GLN A 1 314 ? 6.431 -19.500 -37.126 1.00 82.81 314 GLN A C 1
ATOM 2399 O O . GLN A 1 314 ? 6.247 -18.371 -36.679 1.00 82.81 314 GLN A O 1
ATOM 2404 N N . ALA A 1 315 ? 7.649 -20.033 -37.254 1.00 82.44 315 ALA A N 1
ATOM 2405 C CA . ALA A 1 315 ? 8.871 -19.329 -36.872 1.00 82.44 315 ALA A CA 1
ATOM 2406 C C . ALA A 1 315 ? 9.100 -18.060 -37.709 1.00 82.44 315 ALA A C 1
ATOM 2408 O O . ALA A 1 315 ? 9.443 -17.016 -37.169 1.00 82.44 315 ALA A O 1
ATOM 2409 N N . LEU A 1 316 ? 8.849 -18.115 -39.021 1.00 87.62 316 LEU A N 1
ATOM 2410 C CA . LEU A 1 316 ? 9.066 -16.988 -39.933 1.00 87.62 316 LEU A CA 1
ATOM 2411 C C . LEU A 1 316 ? 7.939 -15.936 -39.916 1.00 87.62 316 LEU A C 1
ATOM 2413 O O . LEU A 1 316 ? 8.056 -14.896 -40.574 1.00 87.62 316 LEU A O 1
ATOM 2417 N N . ALA A 1 317 ? 6.825 -16.194 -39.224 1.00 83.62 317 ALA A N 1
ATOM 2418 C CA . ALA A 1 317 ? 5.659 -15.309 -39.215 1.00 83.62 317 ALA A CA 1
ATOM 2419 C C . ALA A 1 317 ? 5.903 -13.995 -38.456 1.00 83.62 317 ALA A C 1
ATOM 2421 O O . ALA A 1 317 ? 5.287 -12.991 -38.797 1.00 83.62 317 ALA A O 1
ATOM 2422 N N . GLY A 1 318 ? 6.793 -14.008 -37.457 1.00 80.31 318 GLY A N 1
ATOM 2423 C CA . GLY A 1 318 ? 7.045 -12.866 -36.573 1.00 80.31 318 GLY A CA 1
ATOM 2424 C C . GLY A 1 318 ? 8.021 -11.813 -37.103 1.00 80.31 318 GLY A C 1
ATOM 2425 O O . GLY A 1 318 ? 8.110 -10.750 -36.507 1.00 80.31 318 GLY A O 1
ATOM 2426 N N . TYR A 1 319 ? 8.740 -12.086 -38.195 1.00 86.69 319 TYR A N 1
ATOM 2427 C CA . TYR A 1 319 ? 9.745 -11.163 -38.737 1.00 86.69 319 TYR A CA 1
ATOM 2428 C C . TYR A 1 319 ? 9.135 -10.148 -39.707 1.00 86.69 319 TYR A C 1
ATOM 2430 O O . TYR A 1 319 ? 8.326 -10.507 -40.573 1.00 86.69 319 TYR A O 1
ATOM 2438 N N . GLU A 1 320 ? 9.549 -8.892 -39.602 1.00 88.62 320 GLU A N 1
ATOM 2439 C CA . GLU A 1 320 ? 9.103 -7.810 -40.477 1.00 88.62 320 GLU A CA 1
ATOM 2440 C C . GLU A 1 320 ? 10.175 -7.459 -41.514 1.00 88.62 320 GLU A C 1
ATOM 2442 O O . GLU A 1 320 ? 11.254 -8.046 -41.551 1.00 88.62 320 GLU A O 1
ATOM 2447 N N . LYS A 1 321 ? 9.818 -6.574 -42.445 1.00 89.44 321 LYS A N 1
ATOM 2448 C CA . LYS A 1 321 ? 10.750 -6.045 -43.440 1.00 89.44 321 LYS A CA 1
ATOM 2449 C C . LYS A 1 321 ? 11.462 -4.835 -42.854 1.00 89.44 321 LYS A C 1
ATOM 2451 O O . LYS A 1 321 ? 10.785 -3.969 -42.301 1.00 89.44 321 LYS A O 1
ATOM 2456 N N . VAL A 1 322 ? 12.786 -4.795 -42.963 1.00 82.38 322 VAL A N 1
ATOM 2457 C CA . VAL A 1 322 ? 13.639 -3.802 -42.285 1.00 82.38 322 VAL A CA 1
ATOM 2458 C C . VAL A 1 322 ? 14.558 -3.025 -43.233 1.00 82.38 322 VAL A C 1
ATOM 2460 O O . VAL A 1 322 ? 15.137 -2.028 -42.806 1.00 82.38 322 VAL A O 1
ATOM 2463 N N . GLU A 1 323 ? 14.674 -3.447 -44.500 1.00 73.19 323 GLU A N 1
ATOM 2464 C CA . GLU A 1 323 ? 15.424 -2.748 -45.564 1.00 73.19 323 GLU A CA 1
ATOM 2465 C C . GLU A 1 323 ? 14.544 -1.772 -46.371 1.00 73.19 323 GLU A C 1
ATOM 2467 O O . GLU A 1 323 ? 13.382 -2.110 -46.706 1.00 73.19 323 GLU A O 1
#

Organism: NCBI:txid2725477

Solvent-accessible surface area (backbone atoms only — not comparable to full-atom values): 18900 Å² total; per-residue (Å²): 139,84,86,79,84,83,80,85,81,82,81,80,82,78,78,80,81,79,78,77,79,78,77,62,43,43,26,50,92,41,74,40,77,49,50,19,34,29,39,78,50,74,45,38,28,60,88,77,51,76,37,46,92,81,68,17,40,79,43,73,48,45,30,37,43,35,77,60,64,42,40,36,27,44,33,97,90,36,73,86,46,72,63,49,65,75,40,44,49,31,32,52,56,66,56,75,67,48,49,65,67,47,58,88,44,58,74,34,80,47,36,39,33,24,32,31,45,72,57,86,51,97,86,48,93,29,72,35,32,32,32,79,67,37,78,48,68,96,65,54,82,61,85,59,60,35,67,61,45,29,60,60,55,69,71,42,74,60,42,84,74,44,24,36,28,33,29,46,80,77,68,73,48,54,31,10,70,13,77,46,84,50,27,57,43,88,92,43,62,50,45,56,71,44,63,33,43,30,41,32,59,51,98,66,20,29,35,32,40,35,64,48,101,84,70,54,75,48,75,35,19,32,60,41,92,38,42,58,67,45,73,54,76,61,96,82,66,81,80,77,85,84,84,80,76,84,65,95,49,66,91,78,45,56,67,69,56,52,54,45,54,54,40,48,54,54,19,54,53,46,70,72,56,80,59,88,44,76,66,53,36,51,52,40,52,51,51,32,54,71,42,35,64,64,43,48,61,49,50,54,51,49,52,67,74,29,68,89,37,70,56,52,41,59,66,59,64,80,65,80,81,83,118

pLDDT: mean 83.2, std 17.25, range [31.55, 98.5]

Foldseek 3Di:
DDDDDDDDDDPDDDDDDDDDDDDAAEAPPDKDKFKAAKAKDWFFAPDPRPDVVVPGDTDIFIKGQGPFFGWYAYDPVPNVGDIDGRFGMETEDDDPVRCVVCVVRHGHIFMKIFGKDADDDPPDPGRIYGYPIDTDDPQPPDPDPLVVQLVVQVPFDWDVVWKKWFFDDADWWFFASHQDPNRTDPPHTDGGGFMWTFTGDDDQKTWTWGQDPVRDIDTGITGNVRIPMDHDDPPPPDDDDDDPDDPPQPVPDDVLLVVLVVLQVQLVVLVPDDCPDDVSVVVSVVSNCVRQVCSQVSLVVQCVVCVVPPSSVVSSVPDDRDD

Secondary structure (DSSP, 8-state):
-------------------PPPPPEEPTTSEEEEEEEEEEEEEE-TTTSS-TTTT--EEEEEEEEEEEEEEEE--TT-TTS--EEEEEEEEE---HHHHHHHGGGTTSEEEEEEEEEE--STT--SSEEEEEEEEE--PPSS---HHHHHHHHTTSPEEEEEEEEEE-SSS-EEEESSSSGGGEEEEEEE-TT-EEEEEEEETTEEEEEEE-TTS-EEEEEEEGGGEEEEE---TTS----------TTTTTS-HHHHHHHHHHHHHHHHHTS---SHHHHHHHHHHHHHHHTTHHHHHHHHHHHSTT-HHHHHHHTTPPP--

Sequence (323 aa):
MDLIPRALLCLGLCLPTLALATPCQEFEPATARLEGKLERQTHPGPPNFESIENGDEARTGFYLVLAEPACVKGNDYETDMGAEQDVRLVQLVLDEAGYRKLEPHLGQQVTLAGHLFSAETAFHYAPLLMQDVQRVEDQPTASADCEALAAKAADAPGFHPPWWGTVQGEGRLHFHSAPDKACAIPGLFIIPGDGVTIYAAENGWMQVMYINSRGEDFTGWVDENRLDAGPSRSEDDGQPEERGEPAAAAADLPGDVASFAERYANCEHFLGEDPYDAERAKELAQAVEELCTGIDAQLDALRQRYRDDAAATQALAGYEKVE